Protein AF-A0A8T2AC38-F1 (afdb_monomer_lite)

Sequence (262 aa):
MNFMATLWFLLPFVKSQNSNSLISRERDSMELKSSSNNNILEQLRNGFARFELVSSPTTSISDSISSISLPASFMSAMKGNSYVFFARIGSSINRSPAAKKVEQYAVDRVKGDGRCLFRALVKGMAFNKGITLNPQRERDDADELRMAVKEVICNDPKERDKYKEALVAITVDESLKSYCQRIGRHDFWGGESELLVLSKLCKQPIIVYIPEHEHGRGGYGSGFIPIQEYGGEFRGGWGKGKTNKIVVRLLYSGRNHYDLLR

InterPro domains:
  IPR003323 OTU domain [PF02338] (111-211)
  IPR003323 OTU domain [PS50802] (105-262)

pLDDT: mean 72.46, std 26.64, range [26.38, 98.44]

Organism: NCBI:txid1240361

Structure (mmCIF, N/CA/C/O backbone):
data_AF-A0A8T2AC38-F1
#
_entry.id   AF-A0A8T2AC38-F1
#
loop_
_atom_site.group_PDB
_atom_site.id
_atom_site.type_symbol
_atom_site.label_atom_id
_atom_site.label_alt_id
_atom_site.label_comp_id
_atom_site.label_asym_id
_atom_site.label_entity_id
_atom_site.label_seq_id
_atom_site.pdbx_PDB_ins_code
_atom_site.Cartn_x
_atom_site.Cartn_y
_atom_site.Cartn_z
_atom_site.occupancy
_atom_site.B_iso_or_equiv
_atom_site.auth_seq_id
_atom_site.auth_comp_id
_atom_site.auth_asym_id
_atom_site.auth_atom_id
_atom_site.pdbx_PDB_model_num
ATOM 1 N N . MET A 1 1 ? 7.982 23.182 -3.708 1.00 31.64 1 MET A N 1
ATOM 2 C CA . MET A 1 1 ? 7.423 22.477 -2.533 1.00 31.64 1 MET A CA 1
ATOM 3 C C . MET A 1 1 ? 7.717 20.993 -2.691 1.00 31.64 1 MET A C 1
ATOM 5 O O . MET A 1 1 ? 6.902 20.294 -3.258 1.00 31.64 1 MET A O 1
ATOM 9 N N . ASN A 1 2 ? 8.928 20.558 -2.337 1.00 37.59 2 ASN A N 1
ATOM 10 C CA . ASN A 1 2 ? 9.393 19.165 -2.409 1.00 37.59 2 ASN A CA 1
ATOM 11 C C . ASN A 1 2 ? 10.738 19.107 -1.677 1.00 37.59 2 ASN A C 1
ATOM 13 O O . ASN A 1 2 ? 11.730 19.487 -2.279 1.00 37.59 2 ASN A O 1
ATOM 17 N N . PHE A 1 3 ? 10.767 18.730 -0.394 1.00 26.69 3 PHE A N 1
ATOM 18 C CA . PHE A 1 3 ? 12.022 18.394 0.313 1.00 26.69 3 PHE A CA 1
ATOM 19 C C . PHE A 1 3 ? 11.844 17.551 1.599 1.00 26.69 3 PHE A C 1
ATOM 21 O O . PHE A 1 3 ? 12.837 17.202 2.224 1.00 26.69 3 PHE A O 1
ATOM 28 N N . MET A 1 4 ? 10.619 17.177 1.998 1.00 29.39 4 MET A N 1
ATOM 29 C CA . MET A 1 4 ? 10.378 16.431 3.253 1.00 29.39 4 MET A CA 1
ATOM 30 C C . MET A 1 4 ? 10.192 14.911 3.082 1.00 29.39 4 MET A C 1
ATOM 32 O O . MET A 1 4 ? 10.256 14.186 4.068 1.00 29.39 4 MET A O 1
ATOM 36 N N . ALA A 1 5 ? 10.043 14.396 1.857 1.00 35.81 5 ALA A N 1
ATOM 37 C CA . ALA A 1 5 ? 9.752 12.972 1.632 1.00 35.81 5 ALA A CA 1
ATOM 38 C C . ALA A 1 5 ? 10.975 12.033 1.732 1.00 35.81 5 ALA A C 1
ATOM 40 O O . ALA A 1 5 ? 10.817 10.818 1.667 1.00 35.81 5 ALA A O 1
ATOM 41 N N . THR A 1 6 ? 12.197 12.556 1.886 1.00 35.34 6 THR A N 1
ATOM 42 C CA . THR A 1 6 ? 13.424 11.735 1.808 1.00 35.34 6 THR A CA 1
ATOM 43 C C . THR A 1 6 ? 14.120 11.512 3.153 1.00 35.34 6 THR A C 1
ATOM 45 O O . THR A 1 6 ? 15.094 10.767 3.203 1.00 35.34 6 THR A O 1
ATOM 48 N N . LEU A 1 7 ? 13.647 12.110 4.255 1.00 31.64 7 LEU A N 1
ATOM 49 C CA . LEU A 1 7 ? 14.338 12.012 5.553 1.00 31.64 7 LEU A CA 1
ATOM 50 C C . LEU A 1 7 ? 13.663 11.101 6.592 1.00 31.64 7 LEU A C 1
ATOM 52 O O . LEU A 1 7 ? 14.264 10.827 7.626 1.00 31.64 7 LEU A O 1
ATOM 56 N N . TRP A 1 8 ? 12.457 10.590 6.329 1.00 37.97 8 TRP A N 1
ATOM 57 C CA . TRP A 1 8 ? 11.730 9.753 7.296 1.00 37.97 8 TRP A CA 1
ATOM 58 C C . TRP A 1 8 ? 12.112 8.260 7.276 1.00 37.97 8 TRP A C 1
ATOM 60 O O . TRP A 1 8 ? 11.792 7.536 8.212 1.00 37.97 8 TRP A O 1
ATOM 70 N N . PHE A 1 9 ? 12.891 7.799 6.290 1.00 37.44 9 PHE A N 1
ATOM 71 C CA . PHE A 1 9 ? 13.266 6.382 6.131 1.00 37.44 9 PHE A CA 1
ATOM 72 C C . PHE A 1 9 ? 14.329 5.844 7.120 1.00 37.44 9 PHE A C 1
ATOM 74 O O . PHE A 1 9 ? 14.771 4.706 6.966 1.00 37.44 9 PHE A O 1
ATOM 81 N N . LEU A 1 10 ? 14.779 6.615 8.122 1.00 29.28 10 LEU A N 1
ATOM 82 C CA . LEU A 1 10 ? 15.944 6.245 8.951 1.00 29.28 10 LEU A CA 1
ATOM 83 C C . LEU A 1 10 ? 15.752 6.279 10.478 1.00 29.28 10 LEU A C 1
ATOM 85 O O . LEU A 1 10 ? 16.746 6.222 11.202 1.00 29.28 10 LEU A O 1
ATOM 89 N N . LEU A 1 11 ? 14.523 6.291 11.004 1.00 28.67 11 LEU A N 1
ATOM 90 C CA . LEU A 1 11 ? 14.310 6.155 12.453 1.00 28.67 11 LEU A CA 1
ATOM 91 C C . LEU A 1 11 ? 13.520 4.882 12.804 1.00 28.67 11 LEU A C 1
ATOM 93 O O . LEU A 1 11 ? 12.349 4.772 12.445 1.00 28.67 11 LEU A O 1
ATOM 97 N N . PRO A 1 12 ? 14.111 3.913 13.532 1.00 30.89 12 PRO A N 1
ATOM 98 C CA . PRO A 1 12 ? 13.355 2.797 14.085 1.00 30.89 12 PRO A CA 1
ATOM 99 C C . PRO A 1 12 ? 12.443 3.293 15.220 1.00 30.89 12 PRO A C 1
ATOM 101 O O . PRO A 1 12 ? 12.910 3.745 16.265 1.00 30.89 12 PRO A O 1
ATOM 104 N N . PHE A 1 13 ? 11.128 3.195 15.013 1.00 34.78 13 PHE A N 1
ATOM 105 C CA . PHE A 1 13 ? 10.109 3.496 16.017 1.00 34.78 13 PHE A CA 1
ATOM 106 C C . PHE A 1 13 ? 10.095 2.408 17.105 1.00 34.78 13 PHE A C 1
ATOM 108 O O . PHE A 1 13 ? 9.826 1.234 16.841 1.00 34.78 13 PHE A O 1
ATOM 115 N N . VAL A 1 14 ? 10.407 2.797 18.343 1.00 29.70 14 VAL A N 1
ATOM 116 C CA . VAL A 1 14 ? 10.393 1.926 19.526 1.00 29.70 14 VAL A CA 1
ATOM 117 C C . VAL A 1 14 ? 8.947 1.714 19.988 1.00 29.70 14 VAL A C 1
ATOM 119 O O . VAL A 1 14 ? 8.244 2.657 20.342 1.00 29.70 14 VAL A O 1
ATOM 122 N N . LYS A 1 15 ? 8.501 0.455 20.006 1.00 30.39 15 LYS A N 1
ATOM 123 C CA . LYS A 1 15 ? 7.169 0.036 20.464 1.00 30.39 15 LYS A CA 1
ATOM 124 C C . LYS A 1 15 ? 7.136 0.021 22.001 1.00 30.39 15 LYS A C 1
ATOM 126 O O . LYS A 1 15 ? 7.797 -0.811 22.615 1.00 30.39 15 LYS A O 1
ATOM 131 N N . SER A 1 16 ? 6.378 0.926 22.621 1.00 26.83 16 SER A N 1
ATOM 132 C CA . SER A 1 16 ? 6.134 0.937 24.073 1.00 26.83 16 SER A CA 1
ATOM 133 C C . SER A 1 16 ? 4.926 0.056 24.409 1.00 26.83 16 SER A C 1
ATOM 135 O O . SER A 1 16 ? 3.820 0.308 23.932 1.00 26.83 16 SER A O 1
ATOM 137 N N . GLN A 1 17 ? 5.143 -0.998 25.196 1.00 28.78 17 GLN A N 1
ATOM 138 C CA . GLN A 1 17 ? 4.098 -1.832 25.795 1.00 28.78 17 GLN A CA 1
ATOM 139 C C . GLN A 1 17 ? 4.032 -1.502 27.288 1.00 28.78 17 GLN A C 1
ATOM 141 O O . GLN A 1 17 ? 5.050 -1.560 27.974 1.00 28.78 17 GLN A O 1
ATOM 146 N N . ASN A 1 18 ? 2.841 -1.167 27.784 1.00 26.38 18 ASN A N 1
ATOM 147 C CA . ASN A 1 18 ? 2.569 -0.999 29.206 1.00 26.38 18 ASN A CA 1
ATOM 148 C C . ASN A 1 18 ? 1.349 -1.850 29.574 1.00 26.38 18 ASN A C 1
ATOM 150 O O . ASN A 1 18 ? 0.295 -1.715 28.952 1.00 26.38 18 ASN A O 1
ATOM 154 N N . SER A 1 19 ? 1.486 -2.701 30.587 1.00 32.12 19 SER A N 1
ATOM 155 C CA . SER A 1 19 ? 0.374 -3.415 31.219 1.00 32.12 19 SER A CA 1
ATOM 156 C C . SER A 1 19 ? 0.677 -3.625 32.704 1.00 32.12 19 SER A C 1
ATOM 158 O O . SER A 1 19 ? 1.653 -4.287 33.052 1.00 32.12 19 SER A O 1
ATOM 160 N N . ASN A 1 20 ? -0.177 -3.061 33.558 1.00 28.33 20 ASN A N 1
ATOM 161 C CA . ASN A 1 20 ? -0.205 -3.256 35.008 1.00 28.33 20 ASN A CA 1
ATOM 162 C C . ASN A 1 20 ? -1.026 -4.502 35.379 1.00 28.33 20 ASN A C 1
ATOM 164 O O . ASN A 1 20 ? -2.152 -4.631 34.905 1.00 28.33 20 ASN A O 1
ATOM 168 N N . SER A 1 21 ? -0.545 -5.310 36.332 1.00 30.16 21 SER A N 1
ATOM 169 C CA . SER A 1 21 ? -1.390 -5.963 37.351 1.00 30.16 21 SER A CA 1
ATOM 170 C C . SER A 1 21 ? -0.565 -6.438 38.560 1.00 30.16 21 SER A C 1
ATOM 172 O O . SER A 1 21 ? 0.559 -6.906 38.419 1.00 30.16 21 SER A O 1
ATOM 174 N N . LEU A 1 22 ? -1.160 -6.266 39.740 1.00 28.72 22 LEU A N 1
ATOM 175 C CA . LEU A 1 22 ? -0.637 -6.301 41.112 1.00 28.72 22 LEU A CA 1
ATOM 176 C C . LEU A 1 22 ? -0.552 -7.708 41.770 1.00 28.72 22 LEU A C 1
ATOM 178 O O . LEU A 1 22 ? -1.425 -8.527 41.516 1.00 28.72 22 LEU A O 1
ATOM 182 N N . ILE A 1 23 ? 0.390 -7.841 42.738 1.00 30.38 23 ILE A N 1
ATOM 183 C CA . ILE A 1 23 ? 0.331 -8.560 44.058 1.00 30.38 23 ILE A CA 1
ATOM 184 C C . ILE A 1 23 ? 0.300 -10.117 44.043 1.00 30.38 23 ILE A C 1
ATOM 186 O O . ILE A 1 23 ? -0.531 -10.696 43.368 1.00 30.38 23 ILE A O 1
ATOM 190 N N . SER A 1 24 ? 1.067 -10.909 44.824 1.00 27.66 24 SER A N 1
ATOM 191 C CA . SER A 1 24 ? 2.138 -10.704 45.827 1.00 27.66 24 SER A CA 1
ATOM 192 C C . SER A 1 24 ? 2.734 -12.052 46.328 1.00 27.66 24 SER A C 1
ATOM 194 O O . SER A 1 24 ? 2.048 -13.061 46.209 1.00 27.66 24 SER A O 1
ATOM 196 N N . ARG A 1 25 ? 3.906 -11.986 47.012 1.00 29.17 25 ARG A N 1
ATOM 197 C CA . ARG A 1 25 ? 4.596 -12.988 47.893 1.00 29.17 25 ARG A CA 1
ATOM 198 C C . ARG A 1 25 ? 5.173 -14.221 47.159 1.00 29.17 25 ARG A C 1
ATOM 200 O O . ARG A 1 25 ? 4.497 -14.804 46.337 1.00 29.17 25 ARG A O 1
ATOM 207 N N . GLU A 1 26 ? 6.445 -14.606 47.298 1.00 30.27 26 GLU A N 1
ATOM 208 C CA . GLU A 1 26 ? 7.224 -14.915 48.509 1.00 30.27 26 GLU A CA 1
ATOM 209 C C . GLU A 1 26 ? 8.748 -14.779 48.247 1.00 30.27 26 GLU A C 1
ATOM 211 O O . GLU A 1 26 ? 9.191 -14.799 47.100 1.00 30.27 26 GLU A O 1
ATOM 216 N N . ARG A 1 27 ? 9.541 -14.588 49.309 1.00 32.81 27 ARG A N 1
ATOM 217 C CA . ARG A 1 27 ? 10.994 -14.318 49.298 1.00 32.81 27 ARG A CA 1
ATOM 218 C C . ARG A 1 27 ? 11.809 -15.621 49.250 1.00 32.81 27 ARG A C 1
ATOM 220 O O . ARG A 1 27 ? 11.436 -16.557 49.939 1.00 32.81 27 ARG A O 1
ATOM 227 N N . ASP A 1 28 ? 12.923 -15.652 48.511 1.00 28.88 28 ASP A N 1
ATOM 228 C CA . ASP A 1 28 ? 14.285 -15.708 49.089 1.00 28.88 28 ASP A CA 1
ATOM 229 C C . ASP A 1 28 ? 15.397 -15.945 48.038 1.00 28.88 28 ASP A C 1
ATOM 231 O O . ASP A 1 28 ? 15.318 -16.824 47.186 1.00 28.88 28 ASP A O 1
ATOM 235 N N . SER A 1 29 ? 16.469 -15.154 48.190 1.00 28.56 29 SER A N 1
ATOM 236 C CA . SER A 1 29 ? 17.872 -15.382 47.789 1.00 28.56 29 SER A CA 1
ATOM 237 C C . SER A 1 29 ? 18.265 -15.501 46.305 1.00 28.56 29 SER A C 1
ATOM 239 O O . SER A 1 29 ? 18.388 -16.594 45.768 1.00 28.56 29 SER A O 1
ATOM 241 N N . MET A 1 30 ? 18.639 -14.360 45.700 1.00 31.80 30 MET A N 1
ATOM 242 C CA . MET A 1 30 ? 19.937 -14.150 45.015 1.00 31.80 30 MET A CA 1
ATOM 243 C C . MET A 1 30 ? 20.083 -12.676 44.571 1.00 31.80 30 MET A C 1
ATOM 245 O O . MET A 1 30 ? 19.573 -12.239 43.542 1.00 31.80 30 MET A O 1
ATOM 249 N N . GLU A 1 31 ? 20.785 -11.898 45.390 1.00 39.94 31 GLU A N 1
ATOM 250 C CA . GLU A 1 31 ? 21.313 -10.547 45.133 1.00 39.94 31 GLU A CA 1
ATOM 251 C C . GLU A 1 31 ? 22.675 -10.737 44.401 1.00 39.94 31 GLU A C 1
ATOM 253 O O . GLU A 1 31 ? 23.374 -11.698 44.698 1.00 39.94 31 GLU A O 1
ATOM 258 N N . LEU A 1 32 ? 23.165 -10.020 43.381 1.00 39.91 32 LEU A N 1
ATOM 259 C CA . LEU A 1 32 ? 23.279 -8.591 43.091 1.00 39.91 32 LEU A CA 1
ATOM 260 C C . LEU A 1 32 ? 23.515 -8.416 41.565 1.00 39.91 32 LEU A C 1
ATOM 262 O O . LEU A 1 32 ? 24.577 -8.805 41.074 1.00 39.91 32 LEU A O 1
ATOM 266 N N . LYS A 1 33 ? 22.604 -7.776 40.809 1.00 39.00 33 LYS A N 1
ATOM 267 C CA . LYS A 1 33 ? 22.953 -7.048 39.554 1.00 39.00 33 LYS A CA 1
ATOM 268 C C . LYS A 1 33 ? 21.852 -6.143 38.962 1.00 39.00 33 LYS A C 1
ATOM 270 O O . LYS A 1 33 ? 21.905 -5.840 37.775 1.00 39.00 33 LYS A O 1
ATOM 275 N N . SER A 1 34 ? 20.858 -5.690 39.740 1.00 43.72 34 SER A N 1
ATOM 276 C CA . SER A 1 34 ? 19.752 -4.860 39.201 1.00 43.72 34 SER A CA 1
ATOM 277 C C . SER A 1 34 ? 19.681 -3.415 39.724 1.00 43.72 34 SER A C 1
ATOM 279 O O . SER A 1 34 ? 18.928 -2.613 39.175 1.00 43.72 34 SER A O 1
ATOM 281 N N . SER A 1 35 ? 20.487 -3.036 40.724 1.00 49.72 35 SER A N 1
ATOM 282 C CA . SER A 1 35 ? 20.374 -1.712 41.368 1.00 49.72 35 SER A CA 1
ATOM 283 C C . SER A 1 35 ? 20.827 -0.546 40.468 1.00 49.72 35 SER A C 1
ATOM 285 O O . SER A 1 35 ? 20.181 0.501 40.420 1.00 49.72 35 SER A O 1
ATOM 287 N N . SER A 1 36 ? 21.883 -0.732 39.667 1.00 56.41 36 SER A N 1
ATOM 288 C CA . SER A 1 36 ? 22.464 0.355 38.861 1.00 56.41 36 SER A CA 1
ATOM 289 C C . SER A 1 36 ? 21.585 0.797 37.687 1.00 56.41 36 SER A C 1
ATOM 291 O O . SER A 1 36 ? 21.527 1.985 37.385 1.00 56.41 36 SER A O 1
ATOM 293 N N . ASN A 1 37 ? 20.858 -0.125 37.049 1.00 62.62 37 ASN A N 1
ATOM 294 C CA . ASN A 1 37 ? 20.034 0.205 35.880 1.00 62.62 37 ASN A CA 1
ATOM 295 C C . ASN A 1 37 ? 18.763 0.967 36.271 1.00 62.62 37 ASN A C 1
ATOM 297 O O . ASN A 1 37 ? 18.394 1.926 35.600 1.00 62.62 37 ASN A O 1
ATOM 301 N N . ASN A 1 38 ? 18.125 0.588 37.383 1.00 68.94 38 ASN A N 1
ATOM 302 C CA . ASN A 1 38 ? 16.918 1.263 37.867 1.00 68.94 38 ASN A CA 1
ATOM 303 C C . ASN A 1 38 ? 17.208 2.705 38.306 1.00 68.94 38 ASN A C 1
ATOM 305 O O . ASN A 1 38 ? 16.412 3.601 38.042 1.00 68.94 38 ASN A O 1
ATOM 309 N N . ASN A 1 39 ? 18.378 2.943 38.904 1.00 70.12 39 ASN A N 1
ATOM 310 C CA . ASN A 1 39 ? 18.810 4.282 39.301 1.00 70.12 39 ASN A CA 1
ATOM 311 C C . ASN A 1 39 ? 19.060 5.187 38.077 1.00 70.12 39 ASN A C 1
ATOM 313 O O . ASN A 1 39 ? 18.615 6.330 38.049 1.00 70.12 39 ASN A O 1
ATOM 317 N N . ILE A 1 40 ? 19.679 4.655 37.016 1.00 76.44 40 ILE A N 1
ATOM 318 C CA . ILE A 1 40 ? 19.868 5.387 35.752 1.00 76.44 40 ILE A CA 1
ATOM 319 C C . ILE A 1 40 ? 18.519 5.736 35.107 1.00 76.44 40 ILE A C 1
ATOM 321 O O . ILE A 1 40 ? 18.327 6.864 34.657 1.00 76.44 40 ILE A O 1
ATOM 325 N N . LEU A 1 41 ? 17.569 4.796 35.082 1.00 75.06 41 LEU A N 1
ATOM 326 C CA . LEU A 1 41 ? 16.236 5.030 34.515 1.00 75.06 41 LEU A CA 1
ATOM 327 C C . LEU A 1 41 ? 15.459 6.108 35.282 1.00 75.06 41 LEU A C 1
ATOM 329 O O . LEU A 1 41 ? 14.836 6.962 34.655 1.00 75.06 41 LEU A O 1
ATOM 333 N N . GLU A 1 42 ? 15.536 6.115 36.612 1.00 73.50 42 GLU A N 1
ATOM 334 C CA . GLU A 1 42 ? 14.951 7.166 37.454 1.00 73.50 42 GLU A CA 1
ATOM 335 C C . GLU A 1 42 ? 15.611 8.532 37.213 1.00 73.50 42 GLU A C 1
ATOM 337 O O . GLU A 1 42 ? 14.920 9.536 37.049 1.00 73.50 42 GLU A O 1
ATOM 342 N N . GLN A 1 43 ? 16.941 8.589 37.097 1.00 76.44 43 GLN A N 1
ATOM 343 C CA . GLN A 1 43 ? 17.646 9.835 36.776 1.00 76.44 43 GLN A CA 1
ATOM 344 C C . GLN A 1 43 ? 17.260 10.393 35.400 1.00 76.44 43 GLN A C 1
ATOM 346 O O . GLN A 1 43 ? 17.112 11.607 35.255 1.00 76.44 43 GLN A O 1
ATOM 351 N N . LEU A 1 44 ? 17.076 9.524 34.400 1.00 79.06 44 LEU A N 1
ATOM 352 C CA . LEU A 1 44 ? 16.599 9.912 33.070 1.00 79.06 44 LEU A CA 1
ATOM 353 C C . LEU A 1 44 ? 15.151 10.408 33.121 1.00 79.06 44 LEU A C 1
ATOM 355 O O . LEU A 1 44 ? 14.844 11.459 32.562 1.00 79.06 44 LEU A O 1
ATOM 359 N N . ARG A 1 45 ? 14.271 9.683 33.821 1.00 77.69 45 ARG A N 1
ATOM 360 C CA . ARG A 1 45 ? 12.849 10.025 33.967 1.00 77.69 45 ARG A CA 1
ATOM 361 C C . ARG A 1 45 ? 12.643 11.370 34.658 1.00 77.69 45 ARG A C 1
ATOM 363 O O . ARG A 1 45 ? 11.751 12.121 34.276 1.00 77.69 45 ARG A O 1
ATOM 370 N N . ASN A 1 46 ? 13.490 11.667 35.638 1.00 80.19 46 ASN A N 1
ATOM 371 C CA . ASN A 1 46 ? 13.404 12.873 36.452 1.00 80.19 46 ASN A CA 1
ATOM 372 C C . ASN A 1 46 ? 14.274 14.022 35.899 1.00 80.19 46 ASN A C 1
ATOM 374 O O . ASN A 1 46 ? 14.295 15.103 36.477 1.00 80.19 46 ASN A O 1
ATOM 378 N N . GLY A 1 47 ? 14.981 13.813 34.777 1.00 67.44 47 GLY A N 1
ATOM 379 C CA . GLY A 1 47 ? 15.767 14.847 34.093 1.00 67.44 47 GLY A CA 1
ATOM 380 C C . GLY A 1 47 ? 17.074 15.249 34.790 1.00 67.44 47 GLY A C 1
ATOM 381 O O . GLY A 1 47 ? 17.653 16.276 34.450 1.00 67.44 47 GLY A O 1
ATOM 382 N N . PHE A 1 48 ? 17.555 14.455 35.751 1.00 69.00 48 PHE A N 1
ATOM 383 C CA . PHE A 1 48 ? 18.770 14.740 36.527 1.00 69.00 48 PHE A CA 1
ATOM 384 C C . PHE A 1 48 ? 20.008 13.972 36.047 1.00 69.00 48 PHE A C 1
ATOM 386 O O . PHE A 1 48 ? 21.091 14.144 36.610 1.00 69.00 48 PHE A O 1
ATOM 393 N N . ALA A 1 49 ? 19.869 13.122 35.026 1.00 78.94 49 ALA A N 1
ATOM 394 C CA . ALA A 1 49 ? 20.986 12.375 34.462 1.00 78.94 49 ALA A CA 1
ATOM 395 C C . ALA A 1 49 ? 22.074 13.328 33.935 1.00 78.94 49 ALA A C 1
ATOM 397 O O . ALA A 1 49 ? 21.817 14.195 33.098 1.00 78.94 49 ALA A O 1
ATOM 398 N N . ARG A 1 50 ? 23.304 13.159 34.429 1.00 63.69 50 ARG A N 1
ATOM 399 C CA . ARG A 1 50 ? 24.475 13.929 33.993 1.00 63.69 50 ARG A CA 1
ATOM 400 C C . ARG A 1 50 ? 25.244 13.135 32.944 1.00 63.69 50 ARG A C 1
ATOM 402 O O . ARG A 1 50 ? 25.629 11.997 33.196 1.00 63.69 50 ARG A O 1
ATOM 409 N N . PHE A 1 51 ? 25.479 13.743 31.786 1.00 64.88 51 PHE A N 1
ATOM 410 C CA . PHE A 1 51 ? 26.287 13.159 30.719 1.00 64.88 51 PHE A CA 1
ATOM 411 C C . PHE A 1 51 ? 27.676 13.787 30.747 1.00 64.88 51 PHE A C 1
ATOM 413 O O . PHE A 1 51 ? 27.805 15.008 30.675 1.00 64.88 51 PHE A O 1
ATOM 420 N N . GLU A 1 52 ? 28.704 12.954 30.869 1.00 54.00 52 GLU A N 1
ATOM 421 C CA . GLU A 1 52 ? 30.090 13.402 30.794 1.00 54.00 52 GLU A CA 1
ATOM 422 C C . GLU A 1 52 ? 30.623 13.225 29.372 1.00 54.00 52 GLU A C 1
ATOM 424 O O . GLU A 1 52 ? 30.385 12.210 28.712 1.00 54.00 52 GLU A O 1
ATOM 429 N N . LEU A 1 53 ? 31.334 14.241 28.893 1.00 46.69 53 LEU A N 1
ATOM 430 C CA . LEU A 1 53 ? 31.938 14.252 27.571 1.00 46.69 53 LEU A CA 1
ATOM 431 C C . LEU A 1 53 ? 33.340 13.651 27.682 1.00 46.69 53 LEU A C 1
ATOM 433 O O . LEU A 1 53 ? 34.240 14.275 28.237 1.00 46.69 53 LEU A O 1
ATOM 437 N N . VAL A 1 54 ? 33.525 12.436 27.165 1.00 51.88 54 VAL A N 1
ATOM 438 C CA . VAL A 1 54 ? 34.823 11.750 27.216 1.00 51.88 54 VAL A CA 1
ATOM 439 C C . VAL A 1 54 ? 35.610 12.035 25.938 1.00 51.88 54 VAL A C 1
ATOM 441 O O . VAL A 1 54 ? 35.136 11.772 24.835 1.00 51.88 54 VAL A O 1
ATOM 444 N N . SER A 1 55 ? 36.820 12.570 26.094 1.00 46.00 55 SER A N 1
ATOM 445 C CA . SER A 1 55 ? 37.648 13.085 24.991 1.00 46.00 55 SER A CA 1
ATOM 446 C C . SER A 1 55 ? 38.619 12.065 24.381 1.00 46.00 55 SER A C 1
ATOM 448 O O . SER A 1 55 ? 39.415 12.433 23.520 1.00 46.00 55 SER A O 1
ATOM 450 N N . SER A 1 56 ? 38.610 10.801 24.816 1.00 51.38 56 SER A N 1
ATOM 451 C CA . SER A 1 56 ? 39.572 9.794 24.352 1.00 51.38 56 SER A CA 1
ATOM 452 C C . SER A 1 56 ? 38.928 8.421 24.103 1.00 51.38 56 SER A C 1
ATOM 454 O O . SER A 1 56 ? 38.140 7.946 24.924 1.00 51.38 56 SER A O 1
ATOM 456 N N . PRO A 1 57 ? 39.255 7.746 22.982 1.00 46.16 57 PRO A N 1
ATOM 457 C CA . PRO A 1 57 ? 38.847 6.366 22.763 1.00 46.16 57 PRO A CA 1
ATOM 458 C C . PRO A 1 57 ? 39.677 5.462 23.679 1.00 46.16 57 PRO A C 1
ATOM 460 O O . PRO A 1 57 ? 40.888 5.338 23.511 1.00 46.16 57 PRO A O 1
ATOM 463 N N . THR A 1 58 ? 39.049 4.825 24.664 1.00 41.34 58 THR A N 1
ATOM 464 C CA . THR A 1 58 ? 39.710 3.776 25.445 1.00 41.34 58 THR A CA 1
ATOM 465 C C . THR A 1 58 ? 39.809 2.487 24.632 1.00 41.34 58 THR A C 1
ATOM 467 O O . THR A 1 58 ? 38.856 2.038 23.990 1.00 41.34 58 THR A O 1
ATOM 470 N N . THR A 1 59 ? 41.008 1.912 24.650 1.00 36.62 59 THR A N 1
ATOM 471 C CA . THR A 1 59 ? 41.410 0.662 24.006 1.00 36.62 59 THR A CA 1
ATOM 472 C C . THR A 1 59 ? 40.491 -0.479 24.435 1.00 36.62 59 THR A C 1
ATOM 474 O O . THR A 1 59 ? 40.269 -0.705 25.625 1.00 36.62 59 THR A O 1
ATOM 477 N N . SER A 1 60 ? 39.931 -1.193 23.459 1.00 37.59 60 SER A N 1
ATOM 478 C CA . SER A 1 60 ? 39.150 -2.399 23.725 1.00 37.59 60 SER A CA 1
ATOM 479 C C . SER A 1 60 ? 40.065 -3.534 24.180 1.00 37.59 60 SER A C 1
ATOM 481 O O . SER A 1 60 ? 41.220 -3.635 23.769 1.00 37.59 60 SER A O 1
ATOM 483 N N . ILE A 1 61 ? 39.514 -4.343 25.083 1.00 33.69 61 ILE A N 1
ATOM 484 C CA . ILE A 1 61 ? 40.123 -5.514 25.704 1.00 33.69 61 ILE A CA 1
ATOM 485 C C . ILE A 1 61 ? 40.697 -6.435 24.624 1.00 33.69 61 ILE A C 1
ATOM 487 O O . ILE A 1 61 ? 40.035 -6.755 23.639 1.00 33.69 61 ILE A O 1
ATOM 491 N N . SER A 1 62 ? 41.952 -6.809 24.850 1.00 40.03 62 SER A N 1
ATOM 492 C CA . SER A 1 62 ? 42.731 -7.807 24.135 1.00 40.03 62 SER A CA 1
ATOM 493 C C . SER A 1 62 ? 41.949 -9.097 23.922 1.00 40.03 62 SER A C 1
ATOM 495 O O . SER A 1 62 ? 41.654 -9.780 24.895 1.00 40.03 62 SER A O 1
ATOM 497 N N . ASP A 1 63 ? 41.732 -9.454 22.662 1.00 31.22 63 ASP A N 1
ATOM 498 C CA . ASP A 1 63 ? 41.761 -10.843 22.232 1.00 31.22 63 ASP A CA 1
ATOM 499 C C . ASP A 1 63 ? 42.521 -10.913 20.905 1.00 31.22 63 ASP A C 1
ATOM 501 O O . ASP A 1 63 ? 42.300 -10.166 19.952 1.00 31.22 63 ASP A O 1
ATOM 505 N N . SER A 1 64 ? 43.520 -11.778 20.940 1.00 39.16 64 SER A N 1
ATOM 506 C CA . SER A 1 64 ? 44.545 -12.086 19.959 1.00 39.16 64 SER A CA 1
ATOM 507 C C . SER A 1 64 ? 44.031 -12.284 18.531 1.00 39.16 64 SER A C 1
ATOM 509 O O . SER A 1 64 ? 43.437 -13.323 18.261 1.00 39.16 64 SER A O 1
ATOM 511 N N . ILE A 1 65 ? 44.388 -11.392 17.597 1.00 34.50 65 ILE A N 1
ATOM 512 C CA . ILE A 1 65 ? 44.693 -11.771 16.206 1.00 34.50 65 ILE A CA 1
ATOM 513 C C . ILE A 1 65 ? 45.880 -10.931 15.705 1.00 34.50 65 ILE A C 1
ATOM 515 O O . ILE A 1 65 ? 45.907 -9.706 15.783 1.00 34.50 65 ILE A O 1
ATOM 519 N N . SER A 1 66 ? 46.876 -11.662 15.225 1.00 33.97 66 SER A N 1
ATOM 520 C CA . SER A 1 66 ? 48.159 -11.279 14.642 1.00 33.97 66 SER A CA 1
ATOM 521 C C . SER A 1 66 ? 48.148 -10.085 13.675 1.00 33.97 66 SER A C 1
ATOM 523 O O . SER A 1 66 ? 47.406 -10.067 12.696 1.00 33.97 66 SER A O 1
ATOM 525 N N . SER A 1 67 ? 49.068 -9.152 13.942 1.00 40.50 67 SER A N 1
ATOM 526 C CA . SER A 1 67 ? 49.875 -8.348 13.005 1.00 40.50 67 SER A CA 1
ATOM 527 C C . SER A 1 67 ? 49.365 -8.175 11.565 1.00 40.50 67 SER A C 1
ATOM 529 O O . SER A 1 67 ? 49.661 -8.992 10.693 1.00 40.50 67 SER A O 1
ATOM 531 N N . ILE A 1 68 ? 48.759 -7.020 11.281 1.00 36.31 68 ILE A N 1
ATOM 532 C CA . ILE A 1 68 ? 48.839 -6.386 9.959 1.00 36.31 68 ILE A CA 1
ATOM 533 C C . ILE A 1 68 ? 49.259 -4.931 10.180 1.00 36.31 68 ILE A C 1
ATOM 535 O O . ILE A 1 68 ? 48.517 -4.126 10.738 1.00 36.31 68 ILE A O 1
ATOM 539 N N . SER A 1 69 ? 50.490 -4.613 9.789 1.00 36.75 69 SER A N 1
ATOM 540 C CA . SER A 1 69 ? 51.052 -3.266 9.786 1.00 36.75 69 SER A CA 1
ATOM 541 C C . SER A 1 69 ? 50.389 -2.426 8.692 1.00 36.75 69 SER A C 1
ATOM 543 O O . SER A 1 69 ? 50.548 -2.696 7.504 1.00 36.75 69 SER A O 1
ATOM 545 N N . LEU A 1 70 ? 49.653 -1.385 9.085 1.00 37.88 70 LEU A N 1
ATOM 546 C CA . LEU A 1 70 ? 49.170 -0.357 8.161 1.00 37.88 70 LEU A CA 1
ATOM 547 C C . LEU A 1 70 ? 50.161 0.825 8.131 1.00 37.88 70 LEU A C 1
ATOM 549 O O . LEU A 1 70 ? 50.702 1.193 9.176 1.00 37.88 70 LEU A O 1
ATOM 553 N N . PRO A 1 71 ? 50.440 1.406 6.950 1.00 38.34 71 PRO A N 1
ATOM 554 C CA . PRO A 1 71 ? 51.512 2.382 6.764 1.00 38.34 71 PRO A CA 1
ATOM 555 C C . PRO A 1 71 ? 51.220 3.740 7.422 1.00 38.34 71 PRO A C 1
ATOM 557 O O . PRO A 1 71 ? 50.083 4.209 7.478 1.00 38.34 71 PRO A O 1
ATOM 560 N N . ALA A 1 72 ? 52.295 4.402 7.862 1.00 43.19 72 ALA A N 1
ATOM 561 C CA . ALA A 1 72 ? 52.328 5.642 8.648 1.00 43.19 72 ALA A CA 1
ATOM 562 C C . ALA A 1 72 ? 51.665 6.882 8.000 1.00 43.19 72 ALA A C 1
ATOM 564 O O . ALA A 1 72 ? 51.576 7.936 8.628 1.00 43.19 72 ALA A O 1
ATOM 565 N N . SER A 1 73 ? 51.154 6.781 6.773 1.00 40.03 73 SER A N 1
ATOM 566 C CA . SER A 1 73 ? 50.541 7.895 6.039 1.00 40.03 73 SER A CA 1
ATOM 567 C C . SER A 1 73 ? 49.138 8.279 6.528 1.00 40.03 73 SER A C 1
ATOM 569 O O . SER A 1 73 ? 48.618 9.307 6.107 1.00 40.03 73 SER A O 1
ATOM 571 N N . PHE A 1 74 ? 48.530 7.509 7.439 1.00 40.66 74 PHE A N 1
ATOM 572 C CA . PHE A 1 74 ? 47.237 7.857 8.047 1.00 40.66 74 PHE A CA 1
ATOM 573 C C . PHE A 1 74 ? 47.366 8.735 9.309 1.00 40.66 74 PHE A C 1
ATOM 575 O O . PHE A 1 74 ? 46.381 9.308 9.765 1.00 40.66 74 PHE A O 1
ATOM 582 N N . MET A 1 75 ? 48.570 8.884 9.880 1.00 40.78 75 MET A N 1
ATOM 583 C CA . MET A 1 75 ? 48.753 9.568 11.173 1.00 40.78 75 MET A CA 1
ATOM 584 C C . MET A 1 75 ? 49.006 11.083 11.074 1.00 40.78 75 MET A C 1
ATOM 586 O O . MET A 1 75 ? 48.975 11.765 12.095 1.00 40.78 75 MET A O 1
ATOM 590 N N . SER A 1 76 ? 49.210 11.648 9.878 1.00 34.03 76 SER A N 1
ATOM 591 C CA . SER A 1 76 ? 49.561 13.075 9.729 1.00 34.03 76 SER A CA 1
ATOM 592 C C . SER A 1 76 ? 48.393 14.026 9.433 1.00 34.03 76 SER A C 1
ATOM 594 O O . SER A 1 76 ? 48.613 15.233 9.384 1.00 34.03 76 SER A O 1
ATOM 596 N N . ALA A 1 77 ? 47.158 13.540 9.272 1.00 37.62 77 ALA A N 1
ATOM 597 C CA . ALA A 1 77 ? 46.041 14.357 8.773 1.00 37.62 77 ALA A CA 1
ATOM 598 C C . ALA A 1 77 ? 44.959 14.718 9.812 1.00 37.62 77 ALA A C 1
ATOM 600 O O . ALA A 1 77 ? 43.833 15.022 9.431 1.00 37.62 77 ALA A O 1
ATOM 601 N N . MET A 1 78 ? 45.264 14.719 11.116 1.00 41.38 78 MET A N 1
ATOM 602 C CA . MET A 1 78 ? 44.328 15.209 12.148 1.00 41.38 78 MET A CA 1
ATOM 603 C C . MET A 1 78 ? 45.030 16.059 13.214 1.00 41.38 78 MET A C 1
ATOM 605 O O . MET A 1 78 ? 44.868 15.860 14.413 1.00 41.38 78 MET A O 1
ATOM 609 N N . LYS A 1 79 ? 45.808 17.057 12.782 1.00 39.72 79 LYS A N 1
ATOM 610 C CA . LYS A 1 79 ? 46.196 18.186 13.641 1.00 39.72 79 LYS A CA 1
ATOM 611 C C . LYS A 1 79 ? 45.144 19.289 13.488 1.00 39.72 79 LYS A C 1
ATOM 613 O O . LYS A 1 79 ? 45.385 20.317 12.870 1.00 39.72 79 LYS A O 1
ATOM 618 N N . GLY A 1 80 ? 43.940 19.018 13.981 1.00 35.38 80 GLY A N 1
ATOM 619 C CA . GLY A 1 80 ? 42.794 19.918 13.891 1.00 35.38 80 GLY A CA 1
ATOM 620 C C . GLY A 1 80 ? 41.722 19.496 14.886 1.00 35.38 80 GLY A C 1
ATOM 621 O O . GLY A 1 80 ? 41.178 18.403 14.798 1.00 35.38 80 GLY A O 1
ATOM 622 N N . ASN A 1 81 ? 41.490 20.357 15.865 1.00 43.34 81 ASN A N 1
ATOM 623 C CA . ASN A 1 81 ? 40.705 20.161 17.076 1.00 43.34 81 ASN A CA 1
ATOM 624 C C . ASN A 1 81 ? 39.235 19.763 16.791 1.00 43.34 81 ASN A C 1
ATOM 626 O O . ASN A 1 81 ? 38.397 20.631 16.560 1.00 43.34 81 ASN A O 1
ATOM 630 N N . SER A 1 82 ? 38.910 18.467 16.816 1.00 39.41 82 SER A N 1
ATOM 631 C CA . SER A 1 82 ? 37.533 17.957 16.732 1.00 39.41 82 SER A CA 1
ATOM 632 C C . SER A 1 82 ? 37.268 17.048 17.930 1.00 39.41 82 SER A C 1
ATOM 634 O O . SER A 1 82 ? 37.736 15.914 17.993 1.00 39.41 82 SER A O 1
ATOM 636 N N . TYR A 1 83 ? 36.556 17.582 18.919 1.00 42.31 83 TYR A N 1
ATOM 637 C CA . TYR A 1 83 ? 36.030 16.823 20.047 1.00 42.31 83 TYR A CA 1
ATOM 638 C C . TYR A 1 83 ? 34.955 15.859 19.516 1.00 42.31 83 TYR A C 1
ATOM 640 O O . TYR A 1 83 ? 33.866 16.255 19.112 1.00 42.31 83 TYR A O 1
ATOM 648 N N . VAL A 1 84 ? 35.270 14.571 19.443 1.00 45.12 84 VAL A N 1
ATOM 649 C CA . VAL A 1 84 ? 34.308 13.552 19.015 1.00 45.12 84 VAL A CA 1
ATOM 650 C C . VAL A 1 84 ? 33.572 13.082 20.269 1.00 45.12 84 VAL A C 1
ATOM 652 O O . VAL A 1 84 ? 34.089 12.272 21.032 1.00 45.12 84 VAL A O 1
ATOM 655 N N . PHE A 1 85 ? 32.404 13.663 20.550 1.00 45.16 85 PHE A N 1
ATOM 656 C CA . PHE A 1 85 ? 31.604 13.295 21.718 1.00 45.16 85 PHE A CA 1
ATOM 657 C C . PHE A 1 85 ? 30.924 11.940 21.502 1.00 45.16 85 PHE A C 1
ATOM 659 O O . PHE A 1 85 ? 30.128 11.784 20.578 1.00 45.16 85 PHE A O 1
ATOM 666 N N . PHE A 1 86 ? 31.185 10.974 22.385 1.00 50.62 86 PHE A N 1
ATOM 667 C CA . PHE A 1 86 ? 30.473 9.697 22.406 1.00 50.62 86 PHE A CA 1
ATOM 668 C C . PHE A 1 86 ? 29.908 9.418 23.802 1.00 50.62 86 PHE A C 1
ATOM 670 O O . PHE A 1 86 ? 30.648 9.386 24.780 1.00 50.62 86 PHE A O 1
ATOM 677 N N . ALA A 1 87 ? 28.604 9.146 23.883 1.00 47.88 87 ALA A N 1
ATOM 678 C CA . ALA A 1 87 ? 27.987 8.481 25.028 1.00 47.88 87 ALA A CA 1
ATOM 679 C C . ALA A 1 87 ? 27.821 6.988 24.690 1.00 47.88 87 ALA A C 1
ATOM 681 O O . ALA A 1 87 ? 27.218 6.642 23.673 1.00 47.88 87 ALA A O 1
ATOM 682 N N . ARG A 1 88 ? 28.387 6.093 25.510 1.00 44.25 88 ARG A N 1
ATOM 683 C CA . ARG A 1 88 ? 28.380 4.637 25.282 1.00 44.25 88 ARG A CA 1
ATOM 684 C C . ARG A 1 88 ? 27.308 3.964 26.140 1.00 44.25 88 ARG A C 1
ATOM 686 O O . ARG A 1 88 ? 27.442 3.917 27.357 1.00 44.25 88 ARG A O 1
ATOM 693 N N . ILE A 1 89 ? 26.311 3.355 25.501 1.00 45.00 89 ILE A N 1
ATOM 694 C CA . ILE A 1 89 ? 25.487 2.297 26.105 1.00 45.00 89 ILE A CA 1
ATOM 695 C C . ILE A 1 89 ? 25.998 0.956 25.558 1.00 45.00 89 ILE A C 1
ATOM 697 O O . ILE A 1 89 ? 26.310 0.839 24.373 1.00 45.00 89 ILE A O 1
ATOM 701 N N . GLY A 1 90 ? 26.186 -0.023 26.446 1.00 39.16 90 GLY A N 1
ATOM 702 C CA . GLY A 1 90 ? 26.826 -1.311 26.163 1.00 39.16 90 GLY A CA 1
ATOM 703 C C . GLY A 1 90 ? 26.181 -2.110 25.023 1.00 39.16 90 GLY A C 1
ATOM 704 O O . GLY A 1 90 ? 24.971 -2.101 24.829 1.00 39.16 90 GLY A O 1
ATOM 705 N N . SER A 1 91 ? 27.038 -2.809 24.279 1.00 38.66 91 SER A N 1
ATOM 706 C CA . SER A 1 91 ? 26.732 -3.571 23.067 1.00 38.66 91 SER A CA 1
ATOM 707 C C . SER A 1 91 ? 25.952 -4.858 23.361 1.00 38.66 91 SER A C 1
ATOM 709 O O . SER A 1 91 ? 26.477 -5.757 24.016 1.00 38.66 91 SER A O 1
ATOM 711 N N . SER A 1 92 ? 24.751 -4.997 22.795 1.00 37.03 92 SER A N 1
ATOM 712 C CA . SER A 1 92 ? 24.336 -6.290 22.248 1.00 37.03 92 SER A CA 1
ATOM 713 C C . SER A 1 92 ? 24.789 -6.314 20.791 1.00 37.03 92 SER A C 1
ATOM 715 O O . SER A 1 92 ? 24.298 -5.520 19.986 1.00 37.03 92 SER A O 1
ATOM 717 N N . ILE A 1 93 ? 25.717 -7.206 20.444 1.00 48.00 93 ILE A N 1
ATOM 718 C CA . ILE A 1 93 ? 26.062 -7.501 19.051 1.00 48.00 93 ILE A CA 1
ATOM 719 C C . ILE A 1 93 ? 24.823 -8.116 18.395 1.00 48.00 93 ILE A C 1
ATOM 721 O O . ILE A 1 93 ? 24.629 -9.322 18.385 1.00 48.00 93 ILE A O 1
ATOM 725 N N . ASN A 1 94 ? 23.982 -7.254 17.842 1.00 38.66 94 ASN A N 1
ATOM 726 C CA . ASN A 1 94 ? 23.202 -7.536 16.657 1.00 38.66 94 ASN A CA 1
ATOM 727 C C . ASN A 1 94 ? 23.706 -6.530 15.632 1.00 38.66 94 ASN A C 1
ATOM 729 O O . ASN A 1 94 ? 23.520 -5.325 15.792 1.00 38.66 94 ASN A O 1
ATOM 733 N N . ARG A 1 95 ? 24.430 -7.027 14.625 1.00 35.38 95 ARG A N 1
ATOM 734 C CA . ARG A 1 95 ? 24.868 -6.217 13.485 1.00 35.38 95 ARG A CA 1
ATOM 735 C C . ARG A 1 95 ? 23.667 -5.426 12.970 1.00 35.38 95 ARG A C 1
ATOM 737 O O . ARG A 1 95 ? 22.606 -6.002 12.734 1.00 35.38 95 ARG A O 1
ATOM 744 N N . SER A 1 96 ? 23.844 -4.126 12.787 1.00 41.31 96 SER A N 1
ATOM 745 C CA . SER A 1 96 ? 22.892 -3.256 12.102 1.00 41.31 96 SER A CA 1
ATOM 746 C C . SER A 1 96 ? 22.487 -3.910 10.766 1.00 41.31 96 SER A C 1
ATOM 748 O O . SER A 1 96 ? 23.382 -4.318 10.024 1.00 41.31 96 SER A O 1
ATOM 750 N N . PRO A 1 97 ? 21.197 -4.001 10.391 1.00 42.34 97 PRO A N 1
ATOM 751 C CA . PRO A 1 97 ? 20.768 -4.608 9.122 1.00 42.34 97 PRO A CA 1
ATOM 752 C C . PRO A 1 97 ? 21.096 -3.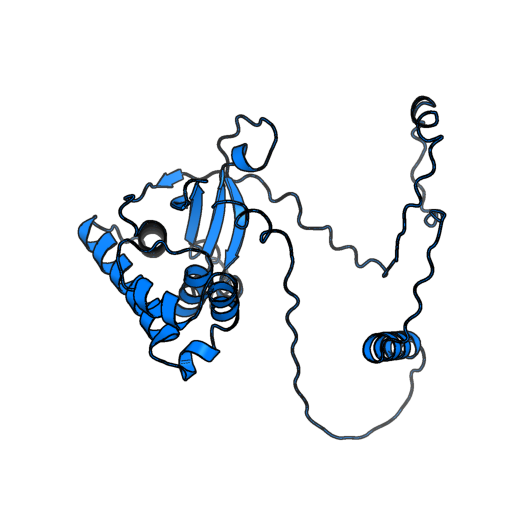754 7.875 1.00 42.34 97 PRO A C 1
ATOM 754 O O . PRO A 1 97 ? 20.471 -3.894 6.826 1.00 42.34 97 PRO A O 1
ATOM 757 N N . ALA A 1 98 ? 22.069 -2.848 7.968 1.00 47.88 98 ALA A N 1
ATOM 758 C CA . ALA A 1 98 ? 22.383 -1.832 6.971 1.00 47.88 98 ALA A CA 1
ATOM 759 C C . ALA A 1 98 ? 23.343 -2.353 5.885 1.00 47.88 98 ALA A C 1
ATOM 761 O O . ALA A 1 98 ? 24.445 -1.849 5.708 1.00 47.88 98 ALA A O 1
ATOM 762 N N . ALA A 1 99 ? 22.904 -3.396 5.184 1.00 51.78 99 ALA A N 1
ATOM 763 C CA . ALA A 1 99 ? 23.253 -3.721 3.800 1.00 51.78 99 ALA A CA 1
ATOM 764 C C . ALA A 1 99 ? 22.251 -4.790 3.346 1.00 51.78 99 ALA A C 1
ATOM 766 O O . ALA A 1 99 ? 22.576 -5.975 3.249 1.00 51.78 99 ALA A O 1
ATOM 767 N N . LYS A 1 100 ? 20.979 -4.403 3.183 1.00 62.78 100 LYS A N 1
ATOM 768 C CA . LYS A 1 100 ? 19.974 -5.331 2.657 1.00 62.78 100 LYS A CA 1
ATOM 769 C C . LYS A 1 100 ? 20.429 -5.771 1.262 1.00 62.78 100 LYS A C 1
ATOM 771 O O . LYS A 1 100 ? 20.745 -4.940 0.414 1.00 62.78 100 LYS A O 1
ATOM 776 N N . LYS A 1 101 ? 20.542 -7.088 1.086 1.00 82.06 101 LYS A N 1
ATOM 777 C CA . LYS A 1 101 ? 21.054 -7.735 -0.125 1.00 82.06 101 LYS A CA 1
ATOM 778 C C . LYS A 1 101 ? 20.221 -7.304 -1.335 1.00 82.06 101 LYS A C 1
ATOM 780 O O . LYS A 1 101 ? 18.999 -7.259 -1.248 1.00 82.06 101 LYS A O 1
ATOM 785 N N . VAL A 1 102 ? 20.892 -7.029 -2.449 1.00 87.06 102 VAL A N 1
ATOM 786 C CA . VAL A 1 102 ? 20.248 -6.794 -3.744 1.00 87.06 102 VAL A CA 1
ATOM 787 C C . VAL A 1 102 ? 19.527 -8.070 -4.188 1.00 87.06 102 VAL A C 1
ATOM 789 O O . VAL A 1 102 ? 20.113 -9.156 -4.202 1.00 87.06 102 VAL A O 1
ATOM 792 N N . GLU A 1 103 ? 18.255 -7.938 -4.547 1.00 91.88 103 GLU A N 1
ATOM 793 C CA . GLU A 1 103 ? 17.380 -9.022 -4.995 1.00 91.88 103 GLU A CA 1
ATOM 794 C C . GLU A 1 103 ? 16.985 -8.832 -6.467 1.00 91.88 103 GLU A C 1
ATOM 796 O O . GLU A 1 103 ? 16.979 -7.716 -6.981 1.00 91.88 103 GLU A O 1
ATOM 801 N N . GLN A 1 104 ? 16.672 -9.924 -7.166 1.00 93.44 104 GLN A N 1
ATOM 802 C CA . GLN A 1 104 ? 16.285 -9.906 -8.580 1.00 93.44 104 GLN A CA 1
ATOM 803 C C . GLN A 1 104 ? 14.821 -10.323 -8.709 1.00 93.44 104 GLN A C 1
ATOM 805 O O . GLN A 1 104 ? 14.431 -11.355 -8.167 1.00 93.44 104 GLN A O 1
ATOM 810 N N . TYR A 1 105 ? 14.040 -9.532 -9.441 1.00 93.81 105 TYR A N 1
ATOM 811 C CA . TYR A 1 105 ? 12.610 -9.747 -9.656 1.00 93.81 105 TYR A CA 1
ATOM 812 C C . TYR A 1 105 ? 12.213 -9.334 -11.069 1.00 93.81 105 TYR A C 1
ATOM 814 O O . TYR A 1 105 ? 12.859 -8.485 -11.686 1.00 93.81 105 TYR A O 1
ATOM 822 N N . ALA A 1 106 ? 11.116 -9.894 -11.571 1.00 94.88 106 ALA A N 1
ATOM 823 C CA . ALA A 1 106 ? 10.472 -9.367 -12.765 1.00 94.88 106 ALA A CA 1
ATOM 824 C C . ALA A 1 106 ? 9.538 -8.211 -12.382 1.00 94.88 106 ALA A C 1
ATOM 826 O O . ALA A 1 106 ? 8.724 -8.346 -11.467 1.00 94.88 106 ALA A O 1
ATOM 827 N N . VAL A 1 107 ? 9.616 -7.096 -13.111 1.00 95.69 107 VAL A N 1
ATOM 828 C CA . VAL A 1 107 ? 8.700 -5.961 -12.929 1.00 95.69 107 VAL A CA 1
ATOM 829 C C . VAL A 1 107 ? 7.443 -6.188 -13.757 1.00 95.69 107 VAL A C 1
ATOM 831 O O . VAL A 1 107 ? 7.510 -6.369 -14.973 1.00 95.69 107 VAL A O 1
ATOM 834 N N . ASP A 1 108 ? 6.291 -6.149 -13.103 1.00 96.19 108 ASP A N 1
ATOM 835 C CA . ASP A 1 108 ? 4.985 -6.127 -13.746 1.00 96.19 108 ASP A CA 1
ATOM 836 C C . ASP A 1 108 ? 4.348 -4.751 -13.547 1.00 96.19 108 ASP A C 1
ATOM 838 O O . ASP A 1 108 ? 3.969 -4.367 -12.436 1.00 96.19 108 ASP A O 1
ATOM 842 N N . ARG A 1 109 ? 4.275 -3.996 -14.646 1.00 95.69 109 ARG A N 1
ATOM 843 C CA . ARG A 1 109 ? 3.869 -2.594 -14.615 1.00 95.69 109 ARG A CA 1
ATOM 844 C C . ARG A 1 109 ? 2.373 -2.442 -14.383 1.00 95.69 109 ARG A C 1
ATOM 846 O O . ARG A 1 109 ? 1.566 -3.243 -14.867 1.00 95.69 109 ARG A O 1
ATOM 853 N N . VAL A 1 110 ? 1.996 -1.377 -13.689 1.00 95.75 110 VAL A N 1
ATOM 854 C CA . VAL A 1 110 ? 0.590 -0.997 -13.506 1.00 95.75 110 VAL A CA 1
ATOM 855 C C . VAL A 1 110 ? 0.272 0.326 -14.187 1.00 95.75 110 VAL A C 1
ATOM 857 O O . VAL A 1 110 ? 1.143 1.117 -14.547 1.00 95.75 110 VAL A O 1
ATOM 860 N N . LYS A 1 111 ? -1.019 0.586 -14.393 1.00 95.00 111 LYS A N 1
ATOM 861 C CA . LYS A 1 111 ? -1.462 1.838 -15.006 1.00 95.00 111 LYS A CA 1
ATOM 862 C C . LYS A 1 111 ? -1.218 3.023 -14.060 1.00 95.00 111 LYS A C 1
ATOM 864 O O . LYS A 1 111 ? -1.620 3.003 -12.899 1.00 95.00 111 LYS A O 1
ATOM 869 N N . GLY A 1 112 ? -0.617 4.091 -14.581 1.00 92.44 112 GLY A N 1
ATOM 870 C CA . GLY A 1 112 ? -0.407 5.360 -13.874 1.00 92.44 112 GLY A CA 1
ATOM 871 C C . GLY A 1 112 ? -1.642 6.267 -13.863 1.00 92.44 112 GLY A C 1
ATOM 872 O O . GLY A 1 112 ? -1.581 7.377 -14.373 1.00 92.44 112 GLY A O 1
ATOM 873 N N . ASP A 1 113 ? -2.770 5.804 -13.319 1.00 92.75 113 ASP A N 1
ATOM 874 C CA . ASP A 1 113 ? -4.048 6.543 -13.271 1.00 92.75 113 ASP A CA 1
ATOM 875 C C . ASP A 1 113 ? -4.456 6.976 -11.847 1.00 92.75 113 ASP A C 1
ATOM 877 O O . ASP A 1 113 ? -5.642 7.044 -11.522 1.00 92.75 113 ASP A O 1
ATOM 881 N N . GLY A 1 114 ? -3.460 7.216 -10.986 1.00 92.50 114 GLY A N 1
ATOM 882 C CA . GLY A 1 114 ? -3.635 7.581 -9.572 1.00 92.50 114 GLY A CA 1
ATOM 883 C C . GLY A 1 114 ? -3.899 6.400 -8.628 1.00 92.50 114 GLY A C 1
ATOM 884 O O . GLY A 1 114 ? -3.890 6.567 -7.410 1.00 92.50 114 GLY A O 1
ATOM 885 N N . ARG A 1 115 ? -4.064 5.182 -9.164 1.00 96.25 115 ARG A N 1
ATOM 886 C CA . ARG A 1 115 ? -4.338 3.954 -8.393 1.00 96.25 115 ARG A CA 1
ATOM 887 C C . ARG A 1 115 ? -3.153 2.997 -8.284 1.00 96.25 115 ARG A C 1
ATOM 889 O O . ARG A 1 115 ? -3.340 1.884 -7.808 1.00 96.25 115 ARG A O 1
ATOM 896 N N . CYS A 1 116 ? -1.963 3.389 -8.741 1.00 96.88 116 CYS A N 1
ATOM 897 C CA . CYS A 1 116 ? -0.825 2.477 -8.914 1.00 96.88 116 CYS A CA 1
ATOM 898 C C . CYS A 1 116 ? -0.512 1.622 -7.671 1.00 96.88 116 CYS A C 1
ATOM 900 O O . CYS A 1 116 ? -0.412 0.407 -7.806 1.00 96.88 116 CYS A O 1
ATOM 902 N N . LEU A 1 117 ? -0.491 2.210 -6.466 1.00 97.81 117 LEU A N 1
ATOM 903 C CA . LEU A 1 117 ? -0.311 1.469 -5.209 1.00 97.81 117 LEU A CA 1
ATOM 904 C C . LEU A 1 117 ? -1.340 0.338 -5.049 1.00 97.81 117 LEU A C 1
ATOM 906 O O . LEU A 1 117 ? -0.983 -0.825 -4.867 1.00 97.81 117 LEU A O 1
ATOM 910 N N . PHE A 1 118 ? -2.623 0.690 -5.133 1.00 98.19 118 PHE A N 1
ATOM 911 C CA . PHE A 1 118 ? -3.733 -0.240 -4.943 1.00 98.19 118 PHE A CA 1
ATOM 912 C C . PHE A 1 118 ? -3.761 -1.310 -6.041 1.00 98.19 118 PHE A C 1
ATOM 914 O O . PHE A 1 118 ? -3.910 -2.490 -5.736 1.00 98.19 118 PHE A O 1
ATOM 921 N N . ARG A 1 119 ? -3.536 -0.921 -7.304 1.00 97.94 119 ARG A N 1
ATOM 922 C CA . ARG A 1 119 ? -3.436 -1.842 -8.448 1.00 97.94 119 ARG A CA 1
ATOM 923 C C . ARG A 1 119 ? -2.301 -2.846 -8.263 1.00 97.94 119 ARG A C 1
ATOM 925 O O . ARG A 1 119 ? -2.519 -4.043 -8.422 1.00 97.94 119 ARG A O 1
ATOM 932 N N . ALA A 1 120 ? -1.106 -2.384 -7.893 1.00 98.00 120 ALA A N 1
ATOM 933 C CA . ALA A 1 120 ? 0.049 -3.255 -7.686 1.00 98.00 120 ALA A CA 1
ATOM 934 C C . ALA A 1 120 ? -0.198 -4.251 -6.542 1.00 98.00 120 ALA A C 1
ATOM 936 O O . ALA A 1 120 ? 0.100 -5.440 -6.682 1.00 98.00 120 ALA A O 1
ATOM 937 N N . LEU A 1 121 ? -0.826 -3.799 -5.451 1.00 98.06 121 LEU A N 1
ATOM 938 C CA . LEU A 1 121 ? -1.200 -4.664 -4.335 1.00 98.06 121 LEU A CA 1
ATOM 939 C C . LEU A 1 121 ? -2.249 -5.713 -4.736 1.00 98.06 121 LEU A C 1
ATOM 941 O O . LEU A 1 121 ? -2.069 -6.896 -4.445 1.00 98.06 121 LEU A O 1
ATOM 945 N N . VAL A 1 122 ? -3.307 -5.308 -5.443 1.00 98.06 122 VAL A N 1
ATOM 946 C CA . VAL A 1 122 ? -4.344 -6.208 -5.975 1.00 98.06 122 VAL A CA 1
ATOM 947 C C . VAL A 1 122 ? -3.736 -7.263 -6.900 1.00 98.06 122 VAL A C 1
ATOM 949 O O . VAL A 1 122 ? -3.970 -8.456 -6.694 1.00 98.06 122 VAL A O 1
ATOM 952 N N . LYS A 1 123 ? -2.902 -6.855 -7.867 1.00 97.50 123 LYS A N 1
ATOM 953 C CA . LYS A 1 123 ? -2.204 -7.791 -8.762 1.00 97.50 123 LYS A CA 1
ATOM 954 C C . LYS A 1 123 ? -1.336 -8.769 -7.976 1.00 97.50 123 LYS A C 1
ATOM 956 O O . LYS A 1 123 ? -1.379 -9.963 -8.255 1.00 97.50 123 LYS A O 1
ATOM 961 N N . GLY A 1 124 ? -0.591 -8.293 -6.978 1.00 96.62 124 GLY A N 1
ATOM 962 C CA . GLY A 1 124 ? 0.245 -9.144 -6.130 1.00 96.62 124 GLY A CA 1
ATOM 963 C C . GLY A 1 124 ? -0.564 -10.173 -5.339 1.00 96.62 124 GLY A C 1
ATOM 964 O O . GLY A 1 124 ? -0.233 -11.358 -5.337 1.00 96.62 124 GLY A O 1
ATOM 965 N N . MET A 1 125 ? -1.670 -9.755 -4.719 1.00 95.38 125 MET A N 1
ATOM 966 C CA . MET A 1 125 ? -2.559 -10.666 -3.990 1.00 95.38 125 MET A CA 1
ATOM 967 C C . MET A 1 125 ? -3.226 -11.695 -4.911 1.00 95.38 125 MET A C 1
ATOM 969 O O . MET A 1 125 ? -3.353 -12.862 -4.536 1.00 95.38 125 MET A O 1
ATOM 973 N N . ALA A 1 126 ? -3.643 -11.287 -6.112 1.00 95.31 126 ALA A N 1
ATOM 974 C CA . ALA A 1 126 ? -4.209 -12.191 -7.108 1.00 95.31 126 ALA A CA 1
ATOM 975 C C . ALA A 1 126 ? -3.164 -13.194 -7.617 1.00 95.31 126 ALA A C 1
ATOM 977 O O . ALA A 1 126 ? -3.439 -14.394 -7.660 1.00 95.31 126 ALA A O 1
ATOM 978 N N . PHE A 1 127 ? -1.941 -12.732 -7.893 1.00 94.06 127 PHE A N 1
ATOM 979 C CA . PHE A 1 127 ? -0.814 -13.575 -8.288 1.00 94.06 127 PHE A CA 1
ATOM 980 C C . PHE A 1 127 ? -0.513 -14.657 -7.243 1.00 94.06 127 PHE A C 1
ATOM 982 O O . PHE A 1 127 ? -0.405 -15.833 -7.590 1.00 94.06 127 PHE A O 1
ATOM 989 N N . ASN A 1 128 ? -0.496 -14.303 -5.955 1.00 90.88 128 ASN A N 1
ATOM 990 C CA . ASN A 1 128 ? -0.276 -15.260 -4.862 1.00 90.88 128 ASN A CA 1
ATOM 991 C C . ASN A 1 128 ? -1.374 -16.336 -4.769 1.00 90.88 128 ASN A C 1
ATOM 993 O O . ASN A 1 128 ? -1.136 -17.425 -4.242 1.00 90.88 128 ASN A O 1
ATOM 997 N N . LYS A 1 129 ? -2.566 -16.049 -5.306 1.00 90.31 129 LYS A N 1
ATOM 998 C CA . LYS A 1 129 ? -3.704 -16.974 -5.409 1.00 90.31 129 LYS A CA 1
ATOM 999 C C . LYS A 1 129 ? -3.790 -17.691 -6.764 1.00 90.31 129 LYS A C 1
ATOM 1001 O O . LYS A 1 129 ? -4.698 -18.494 -6.949 1.00 90.31 129 LYS A O 1
ATOM 1006 N N . GLY A 1 130 ? -2.878 -17.422 -7.702 1.00 92.50 130 GLY A N 1
ATOM 1007 C CA . GLY A 1 130 ? -2.923 -17.972 -9.061 1.00 92.50 130 GLY A CA 1
ATOM 1008 C C . GLY A 1 130 ? -4.069 -17.422 -9.917 1.00 92.50 130 GLY A C 1
ATOM 1009 O O . GLY A 1 130 ? -4.496 -18.081 -10.860 1.00 92.50 130 GLY A O 1
ATOM 1010 N N . ILE A 1 131 ? -4.590 -16.238 -9.583 1.00 93.62 131 ILE A N 1
ATOM 1011 C CA . ILE A 1 131 ? -5.694 -15.588 -10.293 1.00 93.62 131 ILE A CA 1
ATOM 1012 C C . ILE A 1 131 ? -5.119 -14.565 -11.274 1.00 93.62 131 ILE A C 1
ATOM 1014 O O . ILE A 1 131 ? -4.346 -13.688 -10.893 1.00 93.62 131 ILE A O 1
ATOM 1018 N N . THR A 1 132 ? -5.534 -14.644 -12.537 1.00 92.06 132 THR A N 1
ATOM 1019 C CA . THR A 1 132 ? -5.236 -13.621 -13.545 1.00 92.06 132 THR A CA 1
ATOM 1020 C C . THR A 1 132 ? -6.341 -12.572 -13.557 1.00 92.06 132 THR A C 1
ATOM 1022 O O . THR A 1 132 ? -7.516 -12.903 -13.709 1.00 92.06 132 THR A O 1
ATOM 1025 N N . LEU A 1 133 ? -5.971 -11.301 -13.413 1.00 94.06 133 LEU A N 1
ATOM 1026 C CA . LEU A 1 133 ? -6.908 -10.182 -13.472 1.00 94.06 133 LEU A CA 1
ATOM 1027 C C . LEU A 1 133 ? -6.910 -9.554 -14.862 1.00 94.06 133 LEU A C 1
ATOM 1029 O O . LEU A 1 133 ? -5.861 -9.377 -15.479 1.00 94.06 133 LEU A O 1
ATOM 1033 N N . ASN A 1 134 ? -8.095 -9.173 -15.334 1.00 96.19 134 ASN A N 1
ATOM 1034 C CA . ASN A 1 134 ? -8.206 -8.260 -16.466 1.00 96.19 134 ASN A CA 1
ATOM 1035 C C . ASN A 1 134 ? -8.081 -6.796 -15.976 1.00 96.19 134 ASN A C 1
ATOM 1037 O O . ASN A 1 134 ? -8.302 -6.527 -14.791 1.00 96.19 134 ASN A O 1
ATOM 1041 N N . PRO A 1 135 ? -7.764 -5.828 -16.859 1.00 95.88 135 PRO A N 1
ATOM 1042 C CA . PRO A 1 135 ? -7.517 -4.440 -16.451 1.00 95.88 135 PRO A CA 1
ATOM 1043 C C . PRO A 1 135 ? -8.698 -3.746 -15.760 1.00 95.88 135 PRO A C 1
ATOM 1045 O O . PRO A 1 135 ? -8.494 -2.826 -14.962 1.00 95.88 135 PRO A O 1
ATOM 1048 N N . GLN A 1 136 ? -9.925 -4.169 -16.081 1.00 97.25 136 GLN A N 1
ATOM 1049 C CA . GLN A 1 136 ? -11.147 -3.627 -15.496 1.00 97.25 136 GLN A CA 1
ATOM 1050 C C . GLN A 1 136 ? -11.325 -4.127 -14.062 1.00 97.25 136 GLN A C 1
ATOM 1052 O O . GLN A 1 136 ? -11.508 -3.321 -13.158 1.00 97.25 136 GLN A O 1
ATOM 1057 N N . ARG A 1 137 ? -11.163 -5.432 -13.832 1.00 97.50 137 ARG A N 1
ATOM 1058 C CA . ARG A 1 137 ? -11.225 -6.029 -12.497 1.00 97.50 137 ARG A CA 1
ATOM 1059 C C . ARG A 1 137 ? -10.105 -5.521 -11.595 1.00 97.50 137 ARG A C 1
ATOM 1061 O O . ARG A 1 137 ? -10.360 -5.186 -10.451 1.00 97.50 137 ARG A O 1
ATOM 1068 N N . GLU A 1 138 ? -8.895 -5.377 -12.135 1.00 97.62 138 GLU A N 1
ATOM 1069 C CA . GLU A 1 138 ? -7.773 -4.754 -11.424 1.00 97.62 138 GLU A CA 1
ATOM 1070 C C . GLU A 1 138 ? -8.109 -3.329 -10.955 1.00 97.62 138 GLU A C 1
ATOM 1072 O O . GLU A 1 138 ? -7.743 -2.941 -9.849 1.00 97.62 138 GLU A O 1
ATOM 1077 N N . ARG A 1 139 ? -8.806 -2.542 -11.789 1.00 97.81 139 ARG A N 1
ATOM 1078 C CA . ARG A 1 139 ? -9.250 -1.191 -11.423 1.00 97.81 139 ARG A CA 1
ATOM 1079 C C . ARG A 1 139 ? -10.281 -1.230 -10.302 1.00 97.81 139 ARG A C 1
ATOM 1081 O O . ARG A 1 139 ? -10.154 -0.467 -9.352 1.00 97.81 139 ARG A O 1
ATOM 1088 N N . ASP A 1 140 ? -11.294 -2.072 -10.458 1.00 98.06 140 ASP A N 1
ATOM 1089 C CA . ASP A 1 140 ? -12.450 -2.091 -9.567 1.00 98.06 140 ASP A CA 1
ATOM 1090 C C . ASP A 1 140 ? -12.038 -2.604 -8.181 1.00 98.06 140 ASP A C 1
ATOM 1092 O O . ASP A 1 140 ? -12.288 -1.929 -7.186 1.00 98.06 140 ASP A O 1
ATOM 1096 N N . ASP A 1 141 ? -11.266 -3.693 -8.120 1.00 98.00 141 ASP A N 1
ATOM 1097 C CA . ASP A 1 141 ? -10.701 -4.215 -6.871 1.00 98.00 141 ASP A CA 1
ATOM 1098 C C . ASP A 1 141 ? -9.744 -3.188 -6.209 1.00 98.00 141 ASP A C 1
ATOM 1100 O O . ASP A 1 141 ? -9.655 -3.097 -4.983 1.00 98.00 141 ASP A O 1
ATOM 1104 N N . ALA A 1 142 ? -9.023 -2.375 -6.996 1.00 98.00 142 ALA A N 1
ATOM 1105 C CA . ALA A 1 142 ? -8.168 -1.308 -6.462 1.00 98.00 142 ALA A CA 1
ATOM 1106 C C . ALA A 1 142 ? -8.983 -0.158 -5.842 1.00 98.00 142 ALA A C 1
ATOM 1108 O O . ALA A 1 142 ? -8.589 0.387 -4.806 1.00 98.00 142 ALA A O 1
ATOM 1109 N N . ASP A 1 143 ? -10.115 0.202 -6.451 1.00 98.12 143 ASP A N 1
ATOM 1110 C CA . ASP A 1 143 ? -11.049 1.180 -5.892 1.00 98.12 143 ASP A CA 1
ATOM 1111 C C . ASP A 1 143 ? -11.745 0.625 -4.635 1.00 98.12 143 ASP A C 1
ATOM 1113 O O . ASP A 1 143 ? -11.915 1.363 -3.663 1.00 98.12 143 ASP A O 1
ATOM 1117 N N . GLU A 1 144 ? -12.037 -0.678 -4.577 1.00 98.19 144 GLU A N 1
ATOM 1118 C CA . GLU A 1 144 ? -12.531 -1.340 -3.361 1.00 98.19 144 GLU A CA 1
ATOM 1119 C C . GLU A 1 144 ? -11.518 -1.271 -2.209 1.00 98.19 144 GLU A C 1
ATOM 1121 O O . GLU A 1 144 ? -11.888 -0.877 -1.100 1.00 98.19 144 GLU A O 1
ATOM 1126 N N . LEU A 1 145 ? -10.230 -1.563 -2.449 1.00 97.94 145 LEU A N 1
ATOM 1127 C CA . LEU A 1 145 ? -9.197 -1.418 -1.411 1.00 97.94 145 LEU A CA 1
ATOM 1128 C C . LEU A 1 145 ? -9.093 0.021 -0.898 1.00 97.94 145 LEU A C 1
ATOM 1130 O O . LEU A 1 145 ? -8.967 0.245 0.307 1.00 97.94 145 LEU A O 1
ATOM 1134 N N . ARG A 1 146 ? -9.169 1.007 -1.796 1.00 98.06 146 ARG A N 1
ATOM 1135 C CA . ARG A 1 146 ? -9.170 2.430 -1.429 1.00 98.06 146 ARG A CA 1
ATOM 1136 C C . ARG A 1 146 ? -10.365 2.774 -0.542 1.00 98.06 146 ARG A C 1
ATOM 1138 O O . ARG A 1 146 ? -10.207 3.463 0.468 1.00 98.06 146 ARG A O 1
ATOM 1145 N N . MET A 1 147 ? -11.552 2.286 -0.895 1.00 98.19 147 MET A N 1
ATOM 1146 C CA . MET A 1 147 ? -12.758 2.506 -0.100 1.00 98.19 147 MET A CA 1
ATOM 1147 C C . MET A 1 147 ? -12.697 1.794 1.253 1.00 98.19 147 MET A C 1
ATOM 1149 O O . MET A 1 147 ? -13.140 2.372 2.241 1.00 98.19 147 MET A O 1
ATOM 1153 N N . ALA A 1 148 ? -12.071 0.619 1.336 1.00 98.31 148 ALA A N 1
ATOM 1154 C CA . ALA A 1 148 ? -11.839 -0.068 2.604 1.00 98.31 148 ALA A CA 1
ATOM 1155 C C . ALA A 1 148 ? -10.925 0.738 3.543 1.00 98.31 148 ALA A C 1
ATOM 1157 O O . ALA A 1 148 ? -11.224 0.853 4.731 1.00 98.31 148 ALA A O 1
ATOM 1158 N N . VAL A 1 149 ? -9.855 1.359 3.022 1.00 98.44 149 VAL A N 1
ATOM 1159 C CA . VAL A 1 149 ? -9.014 2.271 3.822 1.00 98.44 149 VAL A CA 1
ATOM 1160 C C . VAL A 1 149 ? -9.832 3.457 4.321 1.00 98.44 149 VAL A C 1
ATOM 1162 O O . VAL A 1 149 ? -9.791 3.774 5.511 1.00 98.44 149 VAL A O 1
ATOM 1165 N N . LYS A 1 150 ? -10.603 4.097 3.431 1.00 98.25 150 LYS A N 1
ATOM 1166 C CA . LYS A 1 150 ? -11.478 5.209 3.813 1.00 98.25 150 LYS A CA 1
ATOM 1167 C C . LYS A 1 150 ? -12.451 4.792 4.911 1.00 98.25 150 LYS A C 1
ATOM 1169 O O . LYS A 1 150 ? -12.633 5.548 5.854 1.00 98.25 150 LYS A O 1
ATOM 1174 N N . GLU A 1 151 ? -13.053 3.615 4.813 1.00 98.12 151 GLU A N 1
ATOM 1175 C CA . GLU A 1 151 ? -14.024 3.148 5.798 1.00 98.12 151 GLU A CA 1
ATOM 1176 C C . GLU A 1 151 ? -13.395 3.044 7.192 1.00 98.12 151 GLU A C 1
ATOM 1178 O O . GLU A 1 151 ? -13.832 3.719 8.127 1.00 98.12 151 GLU A O 1
ATOM 1183 N N . VAL A 1 152 ? -12.300 2.290 7.318 1.00 98.12 152 VAL A N 1
ATOM 1184 C CA . VAL A 1 152 ? -11.694 2.034 8.633 1.00 98.12 152 VAL A CA 1
ATOM 1185 C C . VAL A 1 152 ? -10.956 3.235 9.209 1.00 98.12 152 VAL A C 1
ATOM 1187 O O . VAL A 1 152 ? -10.839 3.350 10.425 1.00 98.12 152 VAL A O 1
ATOM 1190 N N . ILE A 1 153 ? -10.458 4.145 8.367 1.00 98.25 153 ILE A N 1
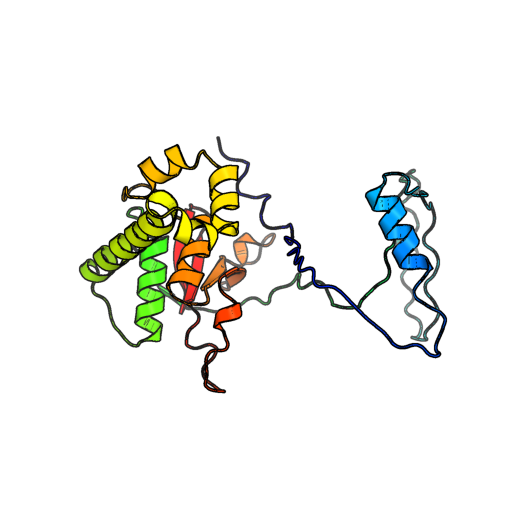ATOM 1191 C CA . ILE A 1 153 ? -9.779 5.354 8.840 1.00 98.25 153 ILE A CA 1
ATOM 1192 C C . ILE A 1 153 ? -10.748 6.511 9.046 1.00 98.25 153 ILE A C 1
ATOM 1194 O O . ILE A 1 153 ? -10.569 7.270 9.988 1.00 98.25 153 ILE A O 1
ATOM 1198 N N . CYS A 1 154 ? -11.781 6.688 8.233 1.00 98.06 154 CYS A N 1
ATOM 1199 C CA . CYS A 1 154 ? -12.601 7.901 8.268 1.00 98.06 154 CYS A CA 1
ATOM 1200 C C . CYS A 1 154 ? -13.963 7.698 8.914 1.00 98.06 154 CYS A C 1
ATOM 1202 O O . CYS A 1 154 ? -14.428 8.603 9.609 1.00 98.06 154 CYS A O 1
ATOM 1204 N N . ASN A 1 155 ? -14.567 6.525 8.742 1.00 97.25 155 ASN A N 1
ATOM 1205 C CA . ASN A 1 155 ? -15.973 6.320 9.076 1.00 97.25 155 ASN A CA 1
ATOM 1206 C C . ASN A 1 155 ? -16.170 5.539 10.378 1.00 97.25 155 ASN A C 1
ATOM 1208 O O . ASN A 1 155 ? -17.156 5.778 11.069 1.00 97.25 155 ASN A O 1
ATOM 1212 N N . ASP A 1 156 ? -15.207 4.700 10.770 1.00 95.62 156 ASP A N 1
ATOM 1213 C CA . ASP A 1 156 ? -15.287 3.919 12.007 1.00 95.62 156 ASP A CA 1
ATOM 1214 C C . ASP A 1 156 ? -14.185 4.308 13.016 1.00 95.62 156 ASP A C 1
ATOM 1216 O O . ASP A 1 156 ? -13.046 3.851 12.904 1.00 95.62 156 ASP A O 1
ATOM 1220 N N . PRO A 1 157 ? -14.490 5.136 14.037 1.00 95.12 157 PRO A N 1
ATOM 1221 C CA . PRO A 1 157 ? -13.523 5.504 15.070 1.00 95.12 157 PRO A CA 1
ATOM 1222 C C . PRO A 1 157 ? -12.977 4.319 15.881 1.00 95.12 157 PRO A C 1
ATOM 1224 O O . PRO A 1 157 ? -11.832 4.375 16.321 1.00 95.12 157 PRO A O 1
ATOM 1227 N N . LYS A 1 158 ? -13.765 3.254 16.082 1.00 95.25 158 LYS A N 1
ATOM 1228 C CA . LYS A 1 158 ? -13.343 2.088 16.875 1.00 95.25 158 LYS A CA 1
ATOM 1229 C C . LYS A 1 158 ? -12.382 1.210 16.084 1.00 95.25 158 LYS A C 1
ATOM 1231 O O . LYS A 1 158 ? -11.399 0.720 16.637 1.00 95.25 158 LYS A O 1
ATOM 1236 N N . GLU A 1 159 ? -12.644 1.011 14.794 1.00 95.88 159 GLU A N 1
ATOM 1237 C CA . GLU A 1 159 ? -11.707 0.308 13.913 1.00 95.88 159 GLU A CA 1
ATOM 1238 C C . GLU A 1 159 ? -10.434 1.122 13.698 1.00 95.88 159 GLU A C 1
ATOM 1240 O O . GLU A 1 159 ? -9.336 0.569 13.767 1.00 95.88 159 GLU A O 1
ATOM 1245 N N . ARG A 1 160 ? -10.559 2.441 13.528 1.00 97.19 160 ARG A N 1
ATOM 1246 C CA . ARG A 1 160 ? -9.433 3.367 13.367 1.00 97.19 160 ARG A CA 1
ATOM 1247 C C . ARG A 1 160 ? -8.382 3.231 14.470 1.00 97.19 160 ARG A C 1
ATOM 1249 O O . ARG A 1 160 ? -7.186 3.279 14.176 1.00 97.19 160 ARG A O 1
ATOM 1256 N N . ASP A 1 161 ? -8.798 3.000 15.715 1.00 95.88 161 ASP A N 1
ATOM 1257 C CA . ASP A 1 161 ? -7.897 2.826 16.863 1.00 95.88 161 ASP A CA 1
ATOM 1258 C C . ASP A 1 161 ? -6.930 1.638 16.721 1.00 95.88 161 ASP A C 1
ATOM 1260 O O . ASP A 1 161 ? -5.898 1.591 17.399 1.00 95.88 161 ASP A O 1
ATOM 1264 N N . LYS A 1 162 ? -7.208 0.694 15.815 1.00 96.69 162 LYS A N 1
ATOM 1265 C CA . LYS A 1 162 ? -6.315 -0.430 15.488 1.00 96.69 162 LYS A CA 1
ATOM 1266 C C . LYS A 1 162 ? -5.169 -0.023 14.553 1.00 96.69 162 LYS A C 1
ATOM 1268 O O . LYS A 1 162 ? -4.170 -0.739 14.449 1.00 96.69 162 LYS A O 1
ATOM 1273 N N . TYR A 1 163 ? -5.270 1.142 13.912 1.00 97.44 163 TYR A N 1
ATOM 1274 C CA . TYR A 1 163 ? -4.348 1.637 12.887 1.00 97.44 163 TYR A CA 1
ATOM 1275 C C . TYR A 1 163 ? -3.595 2.898 13.337 1.00 97.44 163 TYR A C 1
ATOM 1277 O O . TYR A 1 163 ? -3.363 3.809 12.546 1.00 97.44 163 TYR A O 1
ATOM 1285 N N . LYS A 1 164 ? -3.172 2.957 14.608 1.00 96.50 164 LYS A N 1
ATOM 1286 C CA . LYS A 1 164 ? -2.488 4.136 15.183 1.00 96.50 164 LYS A CA 1
ATOM 1287 C C . LYS A 1 164 ? -1.251 4.573 14.400 1.00 96.50 164 LYS A C 1
ATOM 1289 O O . LYS A 1 164 ? -1.047 5.764 14.220 1.00 96.50 164 LYS A O 1
ATOM 1294 N N . GLU A 1 165 ? -0.456 3.624 13.911 1.00 96.56 165 GLU A N 1
ATOM 1295 C CA . GLU A 1 165 ? 0.722 3.917 13.079 1.00 96.56 165 GLU A CA 1
ATOM 1296 C C . GLU A 1 165 ? 0.324 4.664 11.796 1.00 96.56 165 GLU A C 1
ATOM 1298 O O . GLU A 1 165 ? 0.948 5.661 11.448 1.00 96.56 165 GLU A O 1
ATOM 1303 N N . ALA A 1 166 ? -0.764 4.242 11.141 1.00 97.44 166 ALA A N 1
ATOM 1304 C CA . ALA A 1 166 ? -1.284 4.921 9.957 1.00 97.44 166 ALA A CA 1
ATOM 1305 C C . ALA A 1 166 ? -1.842 6.308 10.298 1.00 97.44 166 ALA A C 1
ATOM 1307 O O . ALA A 1 166 ? -1.614 7.253 9.553 1.00 97.44 166 ALA A O 1
ATOM 1308 N N . LEU A 1 167 ? -2.530 6.456 11.437 1.00 97.69 167 LEU A N 1
ATOM 1309 C CA . LEU A 1 167 ? -3.001 7.765 11.895 1.00 97.69 167 LEU A CA 1
ATOM 1310 C C . LEU A 1 167 ? -1.858 8.746 12.133 1.00 97.69 167 LEU A C 1
ATOM 1312 O O . LEU A 1 167 ? -1.963 9.905 11.739 1.00 97.69 167 LEU A O 1
ATOM 1316 N N . VAL A 1 168 ? -0.775 8.293 12.765 1.00 97.50 168 VAL A N 1
ATOM 1317 C CA . VAL A 1 168 ? 0.417 9.123 12.956 1.00 97.50 168 VAL A CA 1
ATOM 1318 C C . VAL A 1 168 ? 0.977 9.533 11.597 1.00 97.50 168 VAL A C 1
ATOM 1320 O O . VAL A 1 168 ? 1.134 10.726 11.370 1.00 97.50 168 VAL A O 1
ATOM 1323 N N . ALA A 1 169 ? 1.173 8.585 10.673 1.00 96.62 169 ALA A N 1
ATOM 1324 C CA . ALA A 1 169 ? 1.664 8.886 9.327 1.00 96.62 169 ALA A CA 1
ATOM 1325 C C . ALA A 1 169 ? 0.789 9.926 8.598 1.00 96.62 169 ALA A C 1
ATOM 1327 O O . ALA A 1 169 ? 1.309 10.902 8.072 1.00 96.62 169 ALA A O 1
ATOM 1328 N N . ILE A 1 170 ? -0.541 9.785 8.651 1.00 97.19 170 ILE A N 1
ATOM 1329 C CA . ILE A 1 170 ? -1.478 10.755 8.058 1.00 97.19 170 ILE A CA 1
ATOM 1330 C C . ILE A 1 170 ? -1.327 12.134 8.709 1.00 97.19 170 ILE A C 1
ATOM 1332 O O . ILE A 1 170 ? -1.216 13.140 8.016 1.00 97.19 170 ILE A O 1
ATOM 1336 N N . THR A 1 171 ? -1.347 12.184 10.044 1.00 96.69 171 THR A N 1
ATOM 1337 C CA . THR A 1 171 ? -1.387 13.450 10.798 1.00 96.69 171 THR A CA 1
ATOM 1338 C C . THR A 1 171 ? -0.085 14.242 10.779 1.00 96.69 171 THR A C 1
ATOM 1340 O O . THR A 1 171 ? -0.108 15.442 11.055 1.00 96.69 171 THR A O 1
ATOM 1343 N N . VAL A 1 172 ? 1.032 13.596 10.435 1.00 96.31 172 VAL A N 1
ATOM 1344 C CA . VAL A 1 172 ? 2.309 14.269 10.169 1.00 96.31 172 VAL A CA 1
ATOM 1345 C C . VAL A 1 172 ? 2.239 15.095 8.881 1.00 96.31 172 VAL A C 1
ATOM 1347 O O . VAL A 1 172 ? 2.762 16.209 8.856 1.00 96.31 172 VAL A O 1
ATOM 1350 N N . ASP A 1 173 ? 1.561 14.592 7.847 1.00 91.88 173 ASP A N 1
ATOM 1351 C CA . ASP A 1 173 ? 1.490 15.246 6.536 1.00 91.88 173 ASP A CA 1
ATOM 1352 C C . ASP A 1 173 ? 0.294 16.206 6.401 1.00 91.88 173 ASP A C 1
ATOM 1354 O O . ASP A 1 173 ? 0.397 17.252 5.753 1.00 91.88 173 ASP A O 1
ATOM 1358 N N . GLU A 1 174 ? -0.860 15.878 6.992 1.00 95.00 174 GLU A N 1
ATOM 1359 C CA . GLU A 1 174 ? -2.080 16.690 6.907 1.00 95.00 174 GLU A CA 1
ATOM 1360 C C . GLU A 1 174 ? -3.090 16.417 8.036 1.00 95.00 174 GLU A C 1
ATOM 1362 O O . GLU A 1 174 ? -2.977 15.472 8.804 1.00 95.00 174 GLU A O 1
ATOM 1367 N N . SER A 1 175 ? -4.165 17.209 8.130 1.00 97.69 175 SER A N 1
ATOM 1368 C CA . SER A 1 175 ? -5.250 16.891 9.071 1.00 97.69 175 SER A CA 1
ATOM 1369 C C . SER A 1 175 ? -6.033 15.641 8.640 1.00 97.69 175 SER A C 1
ATOM 1371 O O . SER A 1 175 ? -6.334 15.471 7.456 1.00 97.69 175 SER A O 1
ATOM 1373 N N . LEU A 1 176 ? -6.491 14.827 9.602 1.00 97.69 176 LEU A N 1
ATOM 1374 C CA . LEU A 1 176 ? -7.345 13.660 9.318 1.00 97.69 176 LEU A CA 1
ATOM 1375 C C . LEU A 1 176 ? -8.600 14.038 8.509 1.00 97.69 176 LEU A C 1
ATOM 1377 O O . LEU A 1 176 ? -9.039 13.288 7.641 1.00 97.69 176 LEU A O 1
ATOM 1381 N N . LYS A 1 177 ? -9.165 15.228 8.752 1.00 97.94 177 LYS A N 1
ATOM 1382 C CA . LYS A 1 177 ? -10.314 15.744 7.994 1.00 97.94 177 LYS A CA 1
ATOM 1383 C C . LYS A 1 177 ? -9.970 15.932 6.513 1.00 97.94 177 LYS A C 1
ATOM 1385 O O . LYS A 1 177 ? -10.733 15.484 5.660 1.00 97.94 177 LYS A O 1
ATOM 1390 N N . SER A 1 178 ? -8.840 16.574 6.218 1.00 97.94 178 SER A N 1
ATOM 1391 C CA . SER A 1 178 ? -8.359 16.797 4.847 1.00 97.94 178 SER A CA 1
ATOM 1392 C C . SER A 1 178 ? -8.076 15.475 4.135 1.00 97.94 178 SER A C 1
ATOM 1394 O O . SER A 1 178 ? -8.531 15.276 3.008 1.00 97.94 178 SER A O 1
ATOM 1396 N N . TYR A 1 179 ? -7.428 14.537 4.827 1.00 98.31 179 TYR A N 1
ATOM 1397 C CA . TYR A 1 179 ? -7.180 13.192 4.318 1.00 98.31 179 TYR A CA 1
ATOM 1398 C C . TYR A 1 179 ? -8.488 12.490 3.925 1.00 98.31 179 TYR A C 1
ATOM 1400 O O . TYR A 1 179 ? -8.658 12.045 2.788 1.00 98.31 179 TYR A O 1
ATOM 1408 N N . CYS A 1 180 ? -9.476 12.478 4.825 1.00 98.00 180 CYS A N 1
ATOM 1409 C CA . CYS A 1 180 ? -10.757 11.808 4.604 1.00 98.00 180 CYS A CA 1
ATOM 1410 C C . CYS A 1 180 ? -11.596 12.402 3.463 1.00 98.00 180 CYS A C 1
ATOM 1412 O O . CYS A 1 180 ? -12.395 11.692 2.844 1.00 98.00 180 CYS A O 1
ATOM 1414 N N . GLN A 1 181 ? -11.393 13.682 3.140 1.00 97.19 181 GLN A N 1
ATOM 1415 C CA . GLN A 1 181 ? -11.996 14.320 1.967 1.00 97.19 181 GLN A CA 1
ATOM 1416 C C . GLN A 1 181 ? -11.365 13.848 0.649 1.00 97.19 181 GLN A C 1
ATOM 1418 O O . GLN A 1 181 ? -12.035 13.858 -0.385 1.00 97.19 181 GLN A O 1
ATOM 1423 N N . ARG A 1 182 ? -10.092 13.433 0.666 1.00 96.38 182 ARG A N 1
ATOM 1424 C CA . ARG A 1 182 ? -9.316 13.135 -0.545 1.00 96.38 182 ARG A CA 1
ATOM 1425 C C . ARG A 1 182 ? -9.112 11.650 -0.809 1.00 96.38 182 ARG A C 1
ATOM 1427 O O . ARG A 1 182 ? -9.143 11.274 -1.974 1.00 96.38 182 ARG A O 1
ATOM 1434 N N . ILE A 1 183 ? -8.987 10.806 0.220 1.00 96.81 183 ILE A N 1
ATOM 1435 C CA . ILE A 1 183 ? -8.641 9.377 0.076 1.00 96.81 183 ILE A CA 1
ATOM 1436 C C . ILE A 1 183 ? -9.557 8.617 -0.894 1.00 96.81 183 ILE A C 1
ATOM 1438 O O . ILE A 1 183 ? -9.088 7.782 -1.661 1.00 96.81 183 ILE A O 1
ATOM 1442 N N . GLY A 1 184 ? -10.851 8.950 -0.930 1.00 95.06 184 GLY A N 1
ATOM 1443 C CA . GLY A 1 184 ? -11.816 8.320 -1.839 1.00 95.06 184 GLY A CA 1
ATOM 1444 C C . GLY A 1 184 ? -11.720 8.773 -3.300 1.00 95.06 184 GLY A C 1
ATOM 1445 O O . GLY A 1 184 ? -12.358 8.177 -4.162 1.00 95.06 184 GLY A O 1
ATOM 1446 N N . ARG A 1 185 ? -10.960 9.828 -3.608 1.00 95.06 185 ARG A N 1
ATOM 1447 C CA . ARG A 1 185 ? -10.799 10.319 -4.977 1.00 95.06 185 ARG A CA 1
ATOM 1448 C C . ARG A 1 185 ? -9.730 9.512 -5.700 1.00 95.06 185 ARG A C 1
ATOM 1450 O O . ARG A 1 185 ? -8.669 9.240 -5.154 1.00 95.06 185 ARG A O 1
ATOM 1457 N N . HIS A 1 186 ? -9.973 9.182 -6.958 1.00 90.06 186 HIS A N 1
ATOM 1458 C CA . HIS A 1 186 ? -9.048 8.365 -7.740 1.00 90.06 186 HIS A CA 1
ATOM 1459 C C . HIS A 1 186 ? -7.717 9.048 -8.088 1.00 90.06 186 HIS A C 1
ATOM 1461 O O . HIS A 1 186 ? -6.742 8.364 -8.386 1.00 90.06 186 HIS A O 1
ATOM 1467 N N . ASP A 1 187 ? -7.681 10.380 -8.065 1.00 86.56 187 ASP A N 1
ATOM 1468 C CA . ASP A 1 187 ? -6.497 11.202 -8.316 1.00 86.56 187 ASP A CA 1
ATOM 1469 C C . ASP A 1 187 ? -5.614 11.383 -7.069 1.00 86.56 187 ASP A C 1
ATOM 1471 O O . ASP A 1 187 ? -4.492 11.869 -7.181 1.00 86.56 187 ASP A O 1
ATOM 1475 N N . PHE A 1 188 ? -6.081 10.958 -5.891 1.00 92.62 188 PHE A N 1
ATOM 1476 C CA . PHE A 1 188 ? -5.284 10.945 -4.669 1.00 92.62 188 PHE A CA 1
ATOM 1477 C C . PHE A 1 188 ? -4.364 9.721 -4.644 1.00 92.62 188 PHE A C 1
ATOM 1479 O O . PHE A 1 188 ? -4.838 8.585 -4.703 1.00 92.62 188 PHE A O 1
ATOM 1486 N N . TRP A 1 189 ? -3.054 9.929 -4.558 1.00 93.75 189 TRP A N 1
ATOM 1487 C CA . TRP A 1 189 ? -2.074 8.841 -4.551 1.00 93.75 189 TRP A CA 1
ATOM 1488 C C . TRP A 1 189 ? -1.936 8.262 -3.146 1.00 93.75 189 TRP A C 1
ATOM 1490 O O . TRP A 1 189 ? -1.835 9.013 -2.182 1.00 93.75 189 TRP A O 1
ATOM 1500 N N . GLY A 1 190 ? -1.946 6.934 -3.040 1.00 94.88 190 GLY A N 1
ATOM 1501 C CA . GLY A 1 190 ? -1.656 6.260 -1.777 1.00 94.88 190 GLY A CA 1
ATOM 1502 C C . GLY A 1 190 ? -0.151 6.119 -1.542 1.00 94.88 190 GLY A C 1
ATOM 1503 O O . GLY A 1 190 ? 0.634 6.143 -2.494 1.00 94.88 190 GLY A O 1
ATOM 1504 N N . GLY A 1 191 ? 0.233 5.910 -0.288 1.00 95.12 191 GLY A N 1
ATOM 1505 C CA . GLY A 1 191 ? 1.606 5.678 0.142 1.00 95.12 191 GLY A CA 1
ATOM 1506 C C . GLY A 1 191 ? 1.678 4.837 1.415 1.00 95.12 191 GLY A C 1
ATOM 1507 O O . GLY A 1 191 ? 1.034 3.793 1.538 1.00 95.12 191 GLY A O 1
ATOM 1508 N N . GLU A 1 192 ? 2.500 5.280 2.363 1.00 95.75 192 GLU A N 1
ATOM 1509 C CA . GLU A 1 192 ? 2.795 4.538 3.590 1.00 95.75 192 GLU A CA 1
ATOM 1510 C C . GLU A 1 192 ? 1.576 4.357 4.507 1.00 95.75 192 GLU A C 1
ATOM 1512 O O . GLU A 1 192 ? 1.347 3.252 5.004 1.00 95.75 192 GLU A O 1
ATOM 1517 N N . SER A 1 193 ? 0.763 5.400 4.702 1.00 97.50 193 SER A N 1
ATOM 1518 C CA . SER A 1 193 ? -0.444 5.323 5.536 1.00 97.50 193 SER A CA 1
ATOM 1519 C C . SER A 1 193 ? -1.393 4.224 5.065 1.00 97.50 193 SER A C 1
ATOM 1521 O O . SER A 1 193 ? -1.871 3.425 5.872 1.00 97.50 193 SER A O 1
ATOM 1523 N N . GLU A 1 194 ? -1.613 4.119 3.754 1.00 98.31 194 GLU A N 1
ATOM 1524 C CA . GLU A 1 194 ? -2.467 3.085 3.168 1.00 98.31 194 GLU A CA 1
ATOM 1525 C C . GLU A 1 194 ? -1.840 1.695 3.319 1.00 98.31 194 GLU A C 1
ATOM 1527 O O . GLU A 1 194 ? -2.553 0.740 3.621 1.00 98.31 194 GLU A O 1
ATOM 1532 N N . LEU A 1 195 ? -0.519 1.556 3.166 1.00 98.44 195 LEU A N 1
ATOM 1533 C CA . LEU A 1 195 ? 0.186 0.278 3.343 1.00 98.44 195 LEU A CA 1
ATOM 1534 C C . LEU A 1 195 ? 0.115 -0.246 4.786 1.00 98.44 195 LEU A C 1
ATOM 1536 O O . LEU A 1 195 ? -0.084 -1.448 5.004 1.00 98.44 195 LEU A O 1
ATOM 1540 N N . LEU A 1 196 ? 0.215 0.646 5.776 1.00 97.88 196 LEU A N 1
ATOM 1541 C CA . LEU A 1 196 ? 0.045 0.317 7.195 1.00 97.88 196 LEU A CA 1
ATOM 1542 C C . LEU A 1 196 ? -1.361 -0.219 7.499 1.00 97.88 196 LEU A C 1
ATOM 1544 O O . LEU A 1 196 ? -1.516 -1.127 8.318 1.00 97.88 196 LEU A O 1
ATOM 1548 N N . VAL A 1 197 ? -2.382 0.316 6.827 1.00 98.38 197 VAL A N 1
ATOM 1549 C CA . VAL A 1 197 ? -3.771 -0.147 6.958 1.00 98.38 197 VAL A CA 1
ATOM 1550 C C . VAL A 1 197 ? -3.984 -1.462 6.213 1.00 98.38 197 VAL A C 1
ATOM 1552 O O . VAL A 1 197 ? -4.456 -2.441 6.792 1.00 98.38 197 VAL A O 1
ATOM 1555 N N . LEU A 1 198 ? -3.609 -1.510 4.935 1.00 98.31 198 LEU A N 1
ATOM 1556 C CA . LEU A 1 198 ? -3.920 -2.617 4.033 1.00 98.31 198 LEU A CA 1
ATOM 1557 C C . LEU A 1 198 ? -3.188 -3.906 4.397 1.00 98.31 198 LEU A C 1
ATOM 1559 O O . LEU A 1 198 ? -3.784 -4.977 4.293 1.00 98.31 198 LEU A O 1
ATOM 1563 N N . SER A 1 199 ? -1.943 -3.825 4.873 1.00 96.75 199 SER A N 1
ATOM 1564 C CA . SER A 1 199 ? -1.212 -5.007 5.353 1.00 96.75 199 SER A CA 1
ATOM 1565 C C . SER A 1 199 ? -1.951 -5.712 6.498 1.00 96.75 199 SER A C 1
ATOM 1567 O O . SER A 1 199 ? -2.058 -6.939 6.505 1.00 96.75 199 SER A O 1
ATOM 1569 N N . LYS A 1 200 ? -2.540 -4.941 7.420 1.00 95.69 200 LYS A N 1
ATOM 1570 C CA . LYS A 1 200 ? -3.340 -5.445 8.546 1.00 95.69 200 LYS A CA 1
ATOM 1571 C C . LYS A 1 200 ? -4.730 -5.906 8.112 1.00 95.69 200 LYS A C 1
ATOM 1573 O O . LYS A 1 200 ? -5.121 -7.019 8.463 1.00 95.69 200 LYS A O 1
ATOM 1578 N N . LEU A 1 201 ? -5.445 -5.110 7.310 1.00 95.81 201 LEU A N 1
ATOM 1579 C CA . LEU A 1 201 ? -6.773 -5.469 6.792 1.00 95.81 201 LEU A CA 1
ATOM 1580 C C . LEU A 1 201 ? -6.748 -6.773 5.995 1.00 95.81 201 LEU A C 1
ATOM 1582 O O . LEU A 1 201 ? -7.582 -7.651 6.202 1.00 95.81 201 LEU A O 1
ATOM 1586 N N . CYS A 1 202 ? -5.762 -6.918 5.111 1.00 94.44 202 CYS A N 1
ATOM 1587 C CA . CYS A 1 202 ? -5.638 -8.086 4.247 1.00 94.44 202 CYS A CA 1
ATOM 1588 C C . CYS A 1 202 ? -4.881 -9.244 4.918 1.00 94.44 202 CYS A C 1
ATOM 1590 O O . CYS A 1 202 ? -4.782 -10.315 4.323 1.00 94.44 202 CYS A O 1
ATOM 1592 N N . LYS A 1 203 ? -4.336 -9.042 6.132 1.00 93.19 203 LYS A N 1
ATOM 1593 C CA . LYS A 1 203 ? -3.419 -9.974 6.822 1.00 93.19 203 LYS A CA 1
ATOM 1594 C C . LYS A 1 203 ? -2.301 -10.451 5.894 1.00 93.19 203 LYS A C 1
ATOM 1596 O O . LYS A 1 203 ? -2.022 -11.643 5.764 1.00 93.19 203 LYS A O 1
ATOM 1601 N N . GLN A 1 204 ? -1.709 -9.488 5.204 1.00 92.62 204 GLN A N 1
ATOM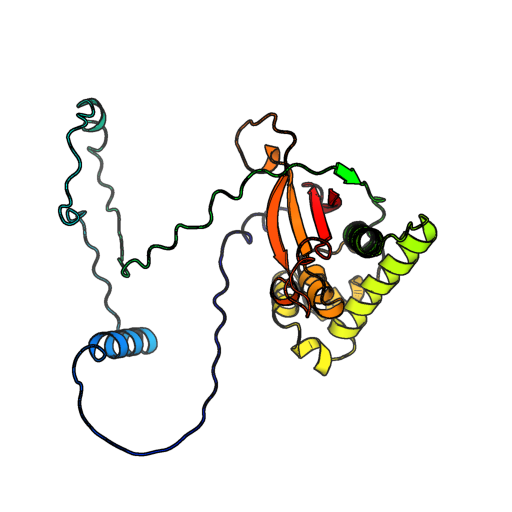 1602 C CA . GLN A 1 204 ? -0.890 -9.695 4.027 1.00 92.62 204 GLN A CA 1
ATOM 1603 C C . GLN A 1 204 ? 0.448 -8.980 4.232 1.00 92.62 204 GLN A C 1
ATOM 1605 O O . GLN A 1 204 ? 0.462 -7.749 4.253 1.00 92.62 204 GLN A O 1
ATOM 1610 N N . PRO A 1 205 ? 1.579 -9.703 4.366 1.00 94.88 205 PRO A N 1
ATOM 1611 C CA . PRO A 1 205 ? 2.888 -9.065 4.384 1.00 94.88 205 PRO A CA 1
ATOM 1612 C C . PRO A 1 205 ? 3.163 -8.356 3.056 1.00 94.88 205 PRO A C 1
ATOM 1614 O O . PRO A 1 205 ? 2.941 -8.941 1.985 1.00 94.88 205 PRO A O 1
ATOM 1617 N N . ILE A 1 206 ? 3.664 -7.125 3.133 1.00 97.31 206 ILE A N 1
ATOM 1618 C CA . ILE A 1 206 ? 4.025 -6.293 1.982 1.00 97.31 206 ILE A CA 1
ATOM 1619 C C . ILE A 1 206 ? 5.456 -5.794 2.169 1.00 97.31 206 ILE A C 1
ATOM 1621 O O . ILE A 1 206 ? 5.788 -5.253 3.220 1.00 97.31 206 ILE A O 1
ATOM 1625 N N . ILE A 1 207 ? 6.298 -5.941 1.149 1.00 96.94 207 ILE A N 1
ATOM 1626 C CA . ILE A 1 207 ? 7.646 -5.363 1.129 1.00 96.94 207 ILE A CA 1
ATOM 1627 C C . ILE A 1 207 ? 7.719 -4.345 -0.001 1.00 96.94 207 ILE A C 1
ATOM 1629 O O . ILE A 1 207 ? 7.387 -4.667 -1.141 1.00 96.94 207 ILE A O 1
ATOM 1633 N N . VAL A 1 208 ? 8.187 -3.141 0.305 1.00 96.94 208 VAL A N 1
ATOM 1634 C CA . VAL A 1 208 ? 8.478 -2.109 -0.688 1.00 96.94 208 VAL A CA 1
ATOM 1635 C C . VAL A 1 208 ? 9.965 -2.138 -1.011 1.00 96.94 208 VAL A C 1
ATOM 1637 O O . VAL A 1 208 ? 10.807 -2.157 -0.113 1.00 96.94 208 VAL A O 1
ATOM 1640 N N . TYR A 1 209 ? 10.275 -2.131 -2.299 1.00 95.69 209 TYR A N 1
ATOM 1641 C CA . TYR A 1 209 ? 11.612 -2.108 -2.866 1.00 95.69 209 TYR A CA 1
ATOM 1642 C C . TYR A 1 209 ? 11.843 -0.813 -3.633 1.00 95.69 209 TYR A C 1
ATOM 1644 O O . TYR A 1 209 ? 10.897 -0.226 -4.154 1.00 95.69 209 TYR A O 1
ATOM 1652 N N . ILE A 1 210 ? 13.106 -0.427 -3.767 1.00 93.56 210 ILE A N 1
ATOM 1653 C CA . ILE A 1 210 ? 13.564 0.576 -4.735 1.00 93.56 210 ILE A CA 1
ATOM 1654 C C . ILE A 1 210 ? 14.557 -0.066 -5.707 1.00 93.56 210 ILE A C 1
ATOM 1656 O O . ILE A 1 210 ? 15.178 -1.080 -5.359 1.00 93.56 210 ILE A O 1
ATOM 1660 N N . PRO A 1 211 ? 14.739 0.491 -6.913 1.00 91.31 211 PRO A N 1
ATOM 1661 C CA . PRO A 1 211 ? 15.823 0.082 -7.793 1.00 91.31 211 PRO A CA 1
ATOM 1662 C C . PRO A 1 211 ? 17.190 0.270 -7.124 1.00 91.31 211 PRO A C 1
ATOM 1664 O O . PRO A 1 211 ? 17.432 1.266 -6.446 1.00 91.31 211 PRO A O 1
ATOM 1667 N N . GLU A 1 212 ? 18.113 -0.662 -7.354 1.00 87.75 212 GLU A N 1
ATOM 1668 C CA . GLU A 1 212 ? 19.469 -0.621 -6.787 1.00 87.75 212 GLU A CA 1
ATOM 1669 C C . GLU A 1 212 ? 20.200 0.696 -7.094 1.00 87.75 212 GLU A C 1
ATOM 1671 O O . GLU A 1 212 ? 20.855 1.273 -6.223 1.00 87.75 212 GLU A O 1
ATOM 1676 N N . HIS A 1 213 ? 20.028 1.211 -8.313 1.00 82.19 213 HIS A N 1
ATOM 1677 C CA . HIS A 1 213 ? 20.652 2.454 -8.761 1.00 82.19 213 HIS A CA 1
ATOM 1678 C C . HIS A 1 213 ? 20.146 3.708 -8.026 1.00 82.19 213 HIS A C 1
ATOM 1680 O O . HIS A 1 213 ? 20.814 4.738 -8.079 1.00 82.19 213 HIS A O 1
ATOM 1686 N N . GLU A 1 214 ? 19.007 3.647 -7.327 1.00 79.81 214 GLU A N 1
ATOM 1687 C CA . GLU A 1 214 ? 18.501 4.765 -6.518 1.00 79.81 214 GLU A CA 1
ATOM 1688 C C . GLU A 1 214 ? 19.169 4.838 -5.123 1.00 79.81 214 GLU A C 1
ATOM 1690 O O . GLU A 1 214 ? 19.124 5.884 -4.480 1.00 79.81 214 GLU A O 1
ATOM 1695 N N . HIS A 1 215 ? 19.836 3.770 -4.654 1.00 67.38 215 HIS A N 1
ATOM 1696 C CA . HIS A 1 215 ? 20.402 3.669 -3.294 1.00 67.38 215 HIS A CA 1
ATOM 1697 C C . HIS A 1 215 ? 21.930 3.906 -3.218 1.00 67.38 215 HIS A C 1
ATOM 1699 O O . HIS A 1 215 ? 22.510 3.904 -2.131 1.00 67.38 215 HIS A O 1
ATOM 1705 N N . GLY A 1 216 ? 22.629 4.109 -4.341 1.00 61.97 216 GLY A N 1
ATOM 1706 C CA . GLY A 1 216 ? 24.092 4.235 -4.353 1.00 61.97 216 GLY A CA 1
ATOM 1707 C C . GLY A 1 216 ? 24.643 5.146 -5.447 1.00 61.97 216 GLY A C 1
ATOM 1708 O O . GLY A 1 216 ? 24.039 5.323 -6.502 1.00 61.97 216 GLY A O 1
ATOM 1709 N N . ARG A 1 217 ? 25.838 5.711 -5.217 1.00 53.09 217 ARG A N 1
ATOM 1710 C CA . ARG A 1 217 ? 26.598 6.413 -6.263 1.00 53.09 217 ARG A CA 1
ATOM 1711 C C . ARG A 1 217 ? 27.063 5.397 -7.320 1.00 53.09 217 ARG A C 1
ATOM 1713 O O . ARG A 1 217 ? 28.111 4.786 -7.158 1.00 53.09 217 ARG A O 1
ATOM 1720 N N . GLY A 1 218 ? 26.302 5.253 -8.404 1.00 51.09 218 GLY A N 1
ATOM 1721 C CA . GLY A 1 218 ? 26.826 4.800 -9.701 1.00 51.09 218 GLY A CA 1
ATOM 1722 C C . GLY A 1 218 ? 26.844 3.296 -9.998 1.00 51.09 218 GLY A C 1
ATOM 1723 O O . GLY A 1 218 ? 27.696 2.858 -10.767 1.00 51.09 218 GLY A O 1
ATOM 1724 N N . GLY A 1 219 ? 25.930 2.495 -9.449 1.00 55.09 219 GLY A N 1
ATOM 1725 C CA . GLY A 1 219 ? 25.779 1.096 -9.871 1.00 55.09 219 GLY A CA 1
ATOM 1726 C C . GLY A 1 219 ? 24.847 0.941 -11.080 1.00 55.09 219 GLY A C 1
ATOM 1727 O O . GLY A 1 219 ? 23.677 1.295 -10.989 1.00 55.09 219 GLY A O 1
ATOM 1728 N N . TYR A 1 220 ? 25.324 0.340 -12.178 1.00 60.47 220 TYR A N 1
ATOM 1729 C CA . TYR A 1 220 ? 24.509 -0.143 -13.317 1.00 60.47 220 TYR A CA 1
ATOM 1730 C C . TYR A 1 220 ? 23.769 -1.460 -12.988 1.00 60.47 220 TYR A C 1
ATOM 1732 O O . TYR A 1 220 ? 23.639 -2.351 -13.826 1.00 60.47 220 TYR A O 1
ATOM 1740 N N . GLY A 1 221 ? 23.344 -1.632 -11.737 1.00 69.94 221 GLY A N 1
ATOM 1741 C CA . GLY A 1 221 ? 22.701 -2.854 -11.271 1.00 69.94 221 GLY A CA 1
ATOM 1742 C C . GLY A 1 221 ? 21.217 -2.895 -11.639 1.00 69.94 221 GLY A C 1
ATOM 1743 O O . GLY A 1 221 ? 20.505 -1.897 -11.518 1.00 69.94 221 GLY A O 1
ATOM 1744 N N . SER A 1 222 ? 20.745 -4.053 -12.107 1.00 82.69 222 SER A N 1
ATOM 1745 C CA . SER A 1 222 ? 19.334 -4.298 -12.448 1.00 82.69 222 SER A CA 1
ATOM 1746 C C . SER A 1 222 ? 18.502 -4.808 -11.268 1.00 82.69 222 SER A C 1
ATOM 1748 O O . SER A 1 222 ? 17.365 -5.231 -11.465 1.00 82.69 222 SER A O 1
ATOM 1750 N N . GLY A 1 223 ? 19.082 -4.852 -10.065 1.00 90.88 223 GLY A N 1
ATOM 1751 C CA . GLY A 1 223 ? 18.428 -5.411 -8.893 1.00 90.88 223 GLY A CA 1
ATOM 1752 C C . GLY A 1 223 ? 17.568 -4.416 -8.120 1.00 90.88 223 GLY A C 1
ATOM 1753 O O . GLY A 1 223 ? 17.432 -3.240 -8.465 1.00 90.88 223 GLY A O 1
ATOM 1754 N N . PHE A 1 224 ? 17.003 -4.919 -7.029 1.00 93.00 224 PHE A N 1
ATOM 1755 C CA . PHE A 1 224 ? 16.092 -4.206 -6.149 1.00 93.00 224 PHE A CA 1
ATOM 1756 C C . PHE A 1 224 ? 16.525 -4.347 -4.695 1.00 93.00 224 PHE A C 1
ATOM 1758 O O . PHE A 1 224 ? 16.956 -5.416 -4.261 1.00 93.00 224 PHE A O 1
ATOM 1765 N N . ILE A 1 225 ? 16.377 -3.271 -3.929 1.00 91.81 225 ILE A N 1
ATOM 1766 C CA . ILE A 1 225 ? 16.733 -3.228 -2.511 1.00 91.81 225 ILE A CA 1
ATOM 1767 C C . ILE A 1 225 ? 15.446 -3.063 -1.701 1.00 91.81 225 ILE A C 1
ATOM 1769 O O . ILE A 1 225 ? 14.720 -2.092 -1.923 1.00 91.81 225 ILE A O 1
ATOM 1773 N N . PRO A 1 226 ? 15.135 -3.979 -0.766 1.00 93.75 226 PRO A N 1
ATOM 1774 C CA . PRO A 1 226 ? 13.955 -3.840 0.075 1.00 93.75 226 PRO A CA 1
ATOM 1775 C C . PRO A 1 226 ? 14.156 -2.690 1.061 1.00 93.75 226 PRO A C 1
ATOM 1777 O O . PRO A 1 226 ? 15.074 -2.723 1.874 1.00 93.75 226 PRO A O 1
ATOM 1780 N N . ILE A 1 227 ? 13.287 -1.688 1.056 1.00 92.44 227 ILE A N 1
ATOM 1781 C CA . ILE A 1 227 ? 13.407 -0.527 1.948 1.00 92.44 227 ILE A CA 1
ATOM 1782 C C . ILE A 1 227 ? 12.546 -0.680 3.194 1.00 92.44 227 ILE A C 1
ATOM 1784 O O . ILE A 1 227 ? 13.053 -0.496 4.299 1.00 92.44 227 ILE A O 1
ATOM 1788 N N . GLN A 1 228 ? 11.314 -1.161 3.045 1.00 94.44 228 GLN A N 1
ATOM 1789 C CA . GLN A 1 228 ? 10.345 -1.209 4.133 1.00 94.44 228 GLN A CA 1
ATOM 1790 C C . GLN A 1 228 ? 9.491 -2.472 4.057 1.00 94.44 228 GLN A C 1
ATOM 1792 O O . GLN A 1 228 ? 9.145 -2.937 2.973 1.00 94.44 228 GLN A O 1
ATOM 1797 N N . GLU A 1 229 ? 9.153 -3.021 5.219 1.00 95.44 229 GLU A N 1
ATOM 1798 C CA . GLU A 1 229 ? 8.230 -4.143 5.351 1.00 95.44 229 GLU A CA 1
ATOM 1799 C C . GLU A 1 229 ? 7.042 -3.741 6.231 1.00 95.44 229 GLU A C 1
ATOM 1801 O O . GLU A 1 229 ? 7.216 -3.103 7.271 1.00 95.44 229 GLU A O 1
ATOM 1806 N N . TYR A 1 230 ? 5.846 -4.141 5.805 1.00 96.44 230 TYR A N 1
ATOM 1807 C CA . TYR A 1 230 ? 4.573 -3.930 6.482 1.00 96.44 230 TYR A CA 1
ATOM 1808 C C . TYR A 1 230 ? 3.886 -5.277 6.713 1.00 96.44 230 TYR A C 1
ATOM 1810 O O . TYR A 1 230 ? 3.915 -6.153 5.846 1.00 96.44 230 TYR A O 1
ATOM 1818 N N . GLY A 1 231 ? 3.249 -5.451 7.873 1.00 94.31 231 GLY A N 1
ATOM 1819 C CA . GLY A 1 231 ? 2.534 -6.688 8.198 1.00 94.31 231 GLY A CA 1
ATOM 1820 C C . GLY A 1 231 ? 3.443 -7.916 8.323 1.00 94.31 231 GLY A C 1
ATOM 1821 O O . GLY A 1 231 ? 3.027 -9.027 7.988 1.00 94.31 231 GLY A O 1
ATOM 1822 N N . GLY A 1 232 ? 4.693 -7.738 8.762 1.00 91.25 232 GLY A N 1
ATOM 1823 C CA . GLY A 1 232 ? 5.649 -8.838 8.930 1.00 91.25 232 GLY A CA 1
ATOM 1824 C C . GLY A 1 232 ? 5.160 -9.916 9.905 1.00 91.25 232 GLY A C 1
ATOM 1825 O O . GLY A 1 232 ? 5.483 -11.094 9.744 1.00 91.25 232 GLY A O 1
ATOM 1826 N N . GLU A 1 233 ? 4.292 -9.555 10.855 1.00 89.06 233 GLU A N 1
ATOM 1827 C CA . GLU A 1 233 ? 3.616 -10.482 11.767 1.00 89.06 233 GLU A CA 1
ATOM 1828 C C . GLU A 1 233 ? 2.749 -11.528 11.047 1.00 89.06 233 GLU A C 1
ATOM 1830 O O . GLU A 1 233 ? 2.506 -12.609 11.584 1.00 89.06 233 GLU A O 1
ATOM 1835 N N . PHE A 1 234 ? 2.322 -11.259 9.810 1.00 88.00 234 PHE A N 1
ATOM 1836 C CA . PHE A 1 234 ? 1.503 -12.180 9.024 1.00 88.00 234 PHE A CA 1
ATOM 1837 C C . PHE A 1 234 ? 2.334 -13.193 8.223 1.00 88.00 234 PHE A C 1
ATOM 1839 O O . PHE A 1 234 ? 1.763 -14.077 7.583 1.00 88.00 234 PHE A O 1
ATOM 1846 N N . ARG A 1 235 ? 3.677 -13.148 8.284 1.00 79.94 235 ARG A N 1
ATOM 1847 C CA . ARG A 1 235 ? 4.558 -14.106 7.582 1.00 79.94 235 ARG A CA 1
ATOM 1848 C C . ARG A 1 235 ? 4.494 -15.553 8.112 1.00 79.94 235 ARG A C 1
ATOM 1850 O O . ARG A 1 235 ? 5.180 -16.417 7.569 1.00 79.94 235 ARG A O 1
ATOM 1857 N N . GLY A 1 236 ? 3.683 -15.846 9.134 1.00 60.25 236 GLY A N 1
ATOM 1858 C CA . GLY A 1 236 ? 3.719 -17.111 9.885 1.00 60.25 236 GLY A CA 1
ATOM 1859 C C . GLY A 1 236 ? 2.381 -17.812 10.167 1.00 60.25 236 GLY A C 1
ATOM 1860 O O . GLY A 1 236 ? 2.316 -18.584 11.120 1.00 60.25 236 GLY A O 1
ATOM 1861 N N . GLY A 1 237 ? 1.318 -17.582 9.387 1.00 51.31 237 GLY A N 1
ATOM 1862 C CA . GLY A 1 237 ? 0.037 -18.297 9.561 1.00 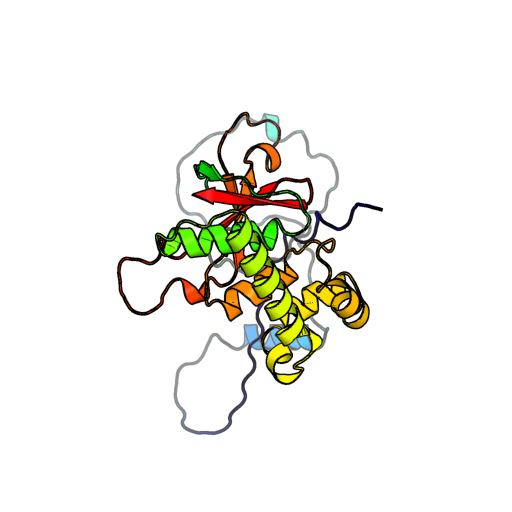51.31 237 GLY A CA 1
ATOM 1863 C C . GLY A 1 237 ? 0.136 -19.824 9.348 1.00 51.31 237 GLY A C 1
ATOM 1864 O O . GLY A 1 237 ? 0.891 -20.277 8.493 1.00 51.31 237 GLY A O 1
ATOM 1865 N N . TRP A 1 238 ? -0.619 -20.600 10.146 1.00 37.47 238 TRP A N 1
ATOM 1866 C CA . TRP A 1 238 ? -0.600 -22.072 10.309 1.00 37.47 238 TRP A CA 1
ATOM 1867 C C . TRP A 1 238 ? -0.189 -22.874 9.055 1.00 37.47 238 TRP A C 1
ATOM 1869 O O . TRP A 1 238 ? -0.975 -23.066 8.128 1.00 37.47 238 TRP A O 1
ATOM 1879 N N . GLY A 1 239 ? 1.040 -23.404 9.062 1.00 45.19 239 GLY A N 1
ATOM 1880 C CA . GLY A 1 239 ? 1.541 -24.344 8.053 1.00 45.19 239 GLY A CA 1
ATOM 1881 C C . GLY A 1 239 ? 3.001 -24.096 7.676 1.00 45.19 239 GLY A C 1
ATOM 1882 O O . GLY A 1 239 ? 3.304 -23.288 6.798 1.00 45.19 239 GLY A O 1
ATOM 1883 N N . LYS A 1 240 ? 3.927 -24.820 8.323 1.00 39.97 240 LYS A N 1
ATOM 1884 C CA . LYS A 1 240 ? 5.360 -24.830 7.983 1.00 39.97 240 LYS A CA 1
ATOM 1885 C C . LYS A 1 240 ? 5.544 -25.127 6.485 1.00 39.97 240 LYS A C 1
ATOM 1887 O O . LYS A 1 240 ? 5.190 -26.207 6.028 1.00 39.97 240 LYS A O 1
ATOM 1892 N N . GLY A 1 241 ? 6.112 -24.175 5.736 1.00 44.75 241 GLY A N 1
ATOM 1893 C CA . GLY A 1 241 ? 6.665 -24.421 4.394 1.00 44.75 241 GLY A CA 1
ATOM 1894 C C . GLY A 1 241 ? 6.230 -23.488 3.254 1.00 44.75 241 GLY A C 1
ATOM 1895 O O . GLY A 1 241 ? 6.805 -23.582 2.175 1.00 44.75 241 GLY A O 1
ATOM 1896 N N . LYS A 1 242 ? 5.260 -22.576 3.443 1.00 49.66 242 LYS A N 1
ATOM 1897 C CA . LYS A 1 242 ? 4.756 -21.678 2.366 1.00 49.66 242 LYS A CA 1
ATOM 1898 C C . LYS A 1 242 ? 4.920 -20.169 2.635 1.00 49.66 242 LYS A C 1
ATOM 1900 O O . LYS A 1 242 ? 4.309 -19.356 1.948 1.00 49.66 242 LYS A O 1
ATOM 1905 N N . THR A 1 243 ? 5.757 -19.778 3.593 1.00 56.25 243 THR A N 1
ATOM 1906 C CA . THR A 1 243 ? 5.815 -18.407 4.148 1.00 56.25 243 THR A CA 1
ATOM 1907 C C . THR A 1 243 ? 6.170 -17.308 3.136 1.00 56.25 243 THR A C 1
ATOM 1909 O O . THR A 1 243 ? 5.684 -16.189 3.258 1.00 56.25 243 THR A O 1
ATOM 1912 N N . ASN A 1 244 ? 6.943 -17.615 2.087 1.00 60.81 244 ASN A N 1
ATOM 1913 C CA . ASN A 1 244 ? 7.308 -16.635 1.052 1.00 60.81 244 ASN A CA 1
ATOM 1914 C C . ASN A 1 244 ? 6.289 -16.498 -0.089 1.00 60.81 244 ASN A C 1
ATOM 1916 O O . ASN A 1 244 ? 6.370 -15.523 -0.834 1.00 60.81 244 ASN A O 1
ATOM 1920 N N . LYS A 1 245 ? 5.348 -17.444 -0.243 1.00 67.19 245 LYS A N 1
ATOM 1921 C CA . LYS A 1 245 ? 4.366 -17.418 -1.344 1.00 67.19 245 LYS A CA 1
ATOM 1922 C C . LYS A 1 245 ? 3.271 -16.384 -1.140 1.00 67.19 245 LYS A C 1
ATOM 1924 O O . LYS A 1 245 ? 2.619 -16.009 -2.101 1.00 67.19 245 LYS A O 1
ATOM 1929 N N . ILE A 1 246 ? 3.051 -15.961 0.101 1.00 85.19 246 ILE A N 1
ATOM 1930 C CA . ILE A 1 246 ? 2.007 -14.987 0.386 1.00 85.19 246 ILE A CA 1
ATOM 1931 C C . ILE A 1 246 ? 2.512 -13.562 0.254 1.00 85.19 246 ILE A C 1
ATOM 1933 O O . ILE A 1 246 ? 1.689 -12.707 0.029 1.00 85.19 246 ILE A O 1
ATOM 1937 N N . VAL A 1 247 ? 3.808 -13.268 0.374 1.00 93.94 247 VAL A N 1
ATOM 1938 C CA . VAL A 1 247 ? 4.307 -11.882 0.432 1.00 93.94 247 VAL A CA 1
ATOM 1939 C C . VAL A 1 247 ? 4.046 -11.135 -0.879 1.00 93.94 247 VAL A C 1
ATOM 1941 O O . VAL A 1 247 ? 4.384 -11.635 -1.950 1.00 93.94 247 VAL A O 1
ATOM 1944 N N . VAL A 1 248 ? 3.504 -9.918 -0.794 1.00 97.12 248 VAL A N 1
ATOM 1945 C CA . VAL A 1 248 ? 3.409 -9.006 -1.942 1.00 97.12 248 VAL A CA 1
ATOM 1946 C C . VAL A 1 248 ? 4.628 -8.090 -1.957 1.00 97.12 248 VAL A C 1
ATOM 194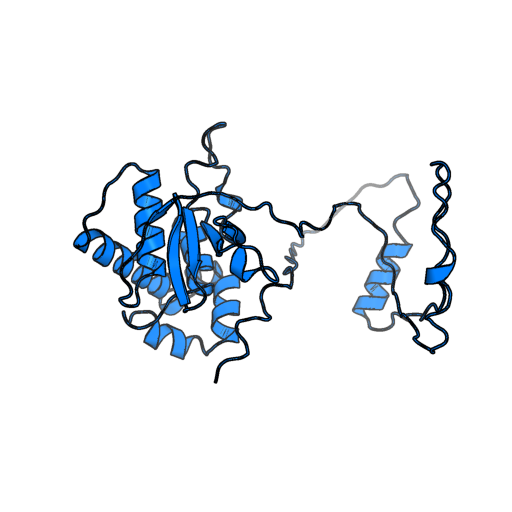8 O O . VAL A 1 248 ? 4.982 -7.499 -0.939 1.00 97.12 248 VAL A O 1
ATOM 1951 N N . ARG A 1 249 ? 5.286 -7.973 -3.110 1.00 97.50 249 ARG A N 1
ATOM 1952 C CA . ARG A 1 249 ? 6.478 -7.140 -3.285 1.00 97.50 249 ARG A CA 1
ATOM 1953 C C . ARG A 1 249 ? 6.151 -5.994 -4.222 1.00 97.50 249 ARG A C 1
ATOM 1955 O O . ARG A 1 249 ? 5.750 -6.225 -5.357 1.00 97.50 249 ARG A O 1
ATOM 1962 N N . LEU A 1 250 ? 6.304 -4.772 -3.743 1.00 98.19 250 LEU A N 1
ATOM 1963 C CA . LEU A 1 250 ? 6.023 -3.564 -4.503 1.00 98.19 250 LEU A CA 1
ATOM 1964 C C . LEU A 1 250 ? 7.335 -2.881 -4.862 1.00 98.19 250 LEU A C 1
ATOM 1966 O O . LEU A 1 250 ? 8.225 -2.782 -4.022 1.00 98.19 250 LEU A O 1
ATOM 1970 N N . LEU A 1 251 ? 7.444 -2.387 -6.086 1.00 97.25 251 LEU A N 1
ATOM 1971 C CA . LEU A 1 251 ? 8.526 -1.513 -6.513 1.00 97.25 251 LEU A CA 1
ATOM 1972 C C . LEU A 1 251 ? 8.052 -0.073 -6.412 1.00 97.25 251 LEU A C 1
ATOM 1974 O O . LEU A 1 251 ? 7.147 0.310 -7.141 1.00 97.25 251 LEU A O 1
ATOM 1978 N N . TYR A 1 252 ? 8.676 0.723 -5.558 1.00 96.00 252 TYR A N 1
ATOM 1979 C CA . TYR A 1 252 ? 8.535 2.167 -5.584 1.00 96.00 252 TYR A CA 1
ATOM 1980 C C . TYR A 1 252 ? 9.573 2.750 -6.539 1.00 96.00 252 TYR A C 1
ATOM 1982 O O . TYR A 1 252 ? 10.774 2.595 -6.335 1.00 96.00 252 TYR A O 1
ATOM 1990 N N . SER A 1 253 ? 9.103 3.412 -7.589 1.00 84.12 253 SER A N 1
ATOM 1991 C CA . SER A 1 253 ? 9.948 4.220 -8.467 1.00 84.12 253 SER A CA 1
ATOM 1992 C C . SER A 1 253 ? 9.858 5.679 -8.027 1.00 84.12 253 SER A C 1
ATOM 1994 O O . SER A 1 253 ? 8.767 6.138 -7.676 1.00 84.12 253 SER A O 1
ATOM 1996 N N . GLY A 1 254 ? 10.973 6.422 -8.056 1.00 71.94 254 GLY A N 1
ATOM 1997 C CA . GLY A 1 254 ? 11.111 7.793 -7.522 1.00 71.94 254 GLY A CA 1
ATOM 1998 C C . GLY A 1 254 ? 10.191 8.897 -8.090 1.00 71.94 254 GLY A C 1
ATOM 1999 O O . GLY A 1 254 ? 10.481 10.081 -7.940 1.00 71.94 254 GLY A O 1
ATOM 2000 N N . ARG A 1 255 ? 9.083 8.547 -8.753 1.00 79.62 255 ARG A N 1
ATOM 2001 C CA . ARG A 1 255 ? 8.023 9.431 -9.266 1.00 79.62 255 ARG A CA 1
ATOM 2002 C C . ARG A 1 255 ? 6.663 9.162 -8.602 1.00 79.62 255 ARG A C 1
ATOM 2004 O O . ARG A 1 255 ? 5.635 9.296 -9.261 1.00 79.62 255 ARG A O 1
ATOM 2011 N N . ASN A 1 256 ? 6.654 8.760 -7.329 1.00 85.75 256 ASN A N 1
ATOM 2012 C CA . ASN A 1 256 ? 5.449 8.378 -6.578 1.00 85.75 256 ASN A CA 1
ATOM 2013 C C . ASN A 1 256 ? 4.625 7.272 -7.268 1.00 85.75 256 ASN A C 1
ATOM 2015 O O . ASN A 1 256 ? 3.393 7.295 -7.252 1.00 85.75 256 ASN A O 1
ATOM 2019 N N . HIS A 1 257 ? 5.301 6.327 -7.922 1.00 95.06 257 HIS A N 1
ATOM 2020 C CA . HIS A 1 257 ? 4.650 5.264 -8.678 1.00 95.06 257 HIS A CA 1
ATOM 2021 C C . HIS A 1 257 ? 5.068 3.896 -8.156 1.00 95.06 257 HIS A C 1
ATOM 2023 O O . HIS A 1 257 ? 6.257 3.646 -7.943 1.00 95.06 257 HIS A O 1
ATOM 2029 N N . TYR A 1 258 ? 4.078 3.024 -7.983 1.00 97.50 258 TYR A N 1
ATOM 2030 C CA . TYR A 1 258 ? 4.267 1.660 -7.514 1.00 97.50 258 TYR A CA 1
ATOM 2031 C C . TYR A 1 258 ? 3.993 0.662 -8.629 1.00 97.50 258 TYR A C 1
ATOM 2033 O O . TYR A 1 258 ? 2.932 0.732 -9.238 1.00 97.50 258 TYR A O 1
ATOM 2041 N N . ASP A 1 259 ? 4.892 -0.297 -8.815 1.00 97.69 259 ASP A N 1
ATOM 2042 C CA . ASP A 1 259 ? 4.716 -1.470 -9.674 1.00 97.69 259 ASP A CA 1
ATOM 2043 C C . ASP A 1 259 ? 4.760 -2.763 -8.841 1.00 97.69 259 ASP A C 1
ATOM 2045 O O . ASP A 1 259 ? 5.130 -2.754 -7.663 1.00 97.69 259 ASP A O 1
ATOM 2049 N N . LEU A 1 260 ? 4.387 -3.895 -9.441 1.00 97.69 260 LEU A N 1
ATOM 2050 C CA . LEU A 1 260 ? 4.495 -5.210 -8.805 1.00 97.69 260 LEU A CA 1
ATOM 2051 C C . LEU A 1 260 ? 5.852 -5.853 -9.129 1.00 97.69 260 LEU A C 1
ATOM 2053 O O . LEU A 1 260 ? 6.288 -5.851 -10.280 1.00 97.69 260 LEU A O 1
ATOM 2057 N N . LEU A 1 261 ? 6.483 -6.472 -8.129 1.00 96.69 261 LEU A N 1
ATOM 2058 C CA . LEU A 1 261 ? 7.632 -7.363 -8.303 1.00 96.69 261 LEU A CA 1
ATOM 2059 C C . LEU A 1 261 ? 7.200 -8.830 -8.161 1.00 96.69 261 LEU A C 1
ATOM 2061 O O . LEU A 1 261 ? 6.514 -9.186 -7.198 1.00 96.69 261 LEU A O 1
ATOM 2065 N N . ARG A 1 262 ? 7.620 -9.673 -9.111 1.00 91.69 262 ARG A N 1
ATOM 2066 C CA . ARG A 1 262 ? 7.360 -11.123 -9.156 1.00 91.69 262 ARG A CA 1
ATOM 2067 C C . ARG A 1 262 ? 8.637 -11.940 -9.051 1.00 91.69 262 ARG A C 1
ATOM 2069 O O . ARG A 1 262 ? 9.631 -11.552 -9.709 1.00 91.69 262 ARG A O 1
#

Foldseek 3Di:
DDDPPPPPLPDDDDDDDDDDDDDDDDDDDDDDDDPVVVVQVVCVVVVNDDDDFDQDDDDDDDDDDDDDDDDPPVPPPPPDDDRPGDDDDDDDPDPDCPPFDWADFDWDADDPQQLQVLLQVLCLQCVLVVHDDDNVRSVVSSLVLLVVLLCQCPPDPVSNVVQVVLVVVDVVVHDSVVCSVPSNDSNHHDDDSSLQVSCVVVLAKEWEWEAPPVVDPDDPDRTIGTRDIHNPVSLDPPDPDCSVSRYWYWYDYPPSGITGTD

Radius of gyration: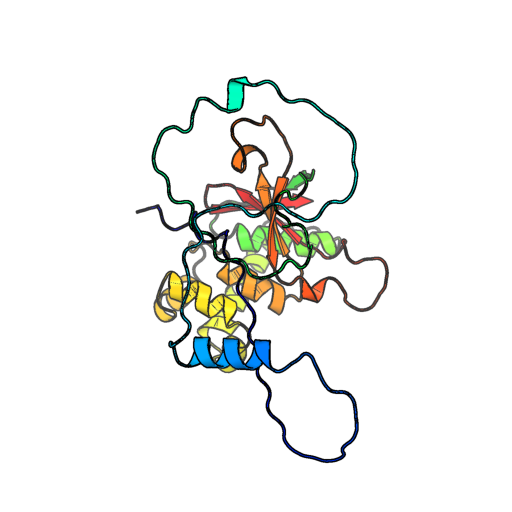 25.03 Å; chains: 1; bounding box: 68×47×66 Å

Secondary structure (DSSP, 8-state):
---STTSGGG----------------------SSHHHHHHHHHHHTT-PPPP---S-PPPPP---------GGGSSS--S------PPPPP-------SPPPB---EE----SS-HHHHHHHHHHHHHTTPPPPHHHHHHHHHHHHHHHHIIIII-HHHHGGGHHHHHHHHHHS-HHHHHHHTTSTTSPP-HHHHHHHHHHTT--EEEEEEGGGSSSS-----EEEEEEE-GGGGG-SSTT-TTTS-EEEEEETTTEEEEE-